Protein AF-0000000068164139 (afdb_homodimer)

Structure (mmCIF, N/CA/C/O backbone):
data_AF-0000000068164139-model_v1
#
loop_
_entity.id
_entity.type
_entity.pdbx_description
1 polymer Profilin
#
loop_
_atom_site.group_PDB
_atom_site.id
_atom_site.type_symbol
_atom_site.label_atom_id
_atom_site.label_alt_id
_atom_site.label_comp_id
_atom_site.label_asym_id
_atom_site.label_entity_id
_atom_site.label_seq_id
_atom_site.pdbx_PDB_ins_code
_atom_site.Cartn_x
_atom_site.Cartn_y
_atom_site.Cartn_z
_atom_site.occupancy
_atom_site.B_iso_or_equiv
_atom_site.auth_seq_id
_atom_site.auth_comp_id
_atom_site.auth_asym_id
_atom_site.auth_atom_id
_atom_site.pdbx_PDB_model_num
ATOM 1 N N . MET A 1 1 ? 11.875 -0.401 -1.636 1 78.69 1 MET A N 1
ATOM 2 C CA . MET A 1 1 ? 11.25 -0.986 -0.455 1 78.69 1 MET A CA 1
ATOM 3 C C . MET A 1 1 ? 11.727 -2.42 -0.239 1 78.69 1 MET A C 1
ATOM 5 O O . MET A 1 1 ? 12.133 -3.092 -1.188 1 78.69 1 MET A O 1
ATOM 9 N N . SER A 1 2 ? 11.727 -2.766 1.094 1 89.31 2 SER A N 1
ATOM 10 C CA . SER A 1 2 ? 12.125 -4.141 1.378 1 89.31 2 SER A CA 1
ATOM 11 C C . SER A 1 2 ? 11.008 -5.121 1.037 1 89.31 2 SER A C 1
ATOM 13 O O . SER A 1 2 ? 9.836 -4.742 0.981 1 89.31 2 SER A O 1
ATOM 15 N N . GLY A 1 3 ? 11.438 -6.293 0.75 1 95.56 3 GLY A N 1
ATOM 16 C CA . GLY A 1 3 ? 10.445 -7.332 0.548 1 95.56 3 GLY A CA 1
ATOM 17 C C . GLY A 1 3 ? 9.453 -7.438 1.694 1 95.56 3 GLY A C 1
ATOM 18 O O . GLY A 1 3 ? 8.258 -7.66 1.474 1 95.56 3 GLY A O 1
ATOM 19 N N . GLN A 1 4 ? 9.992 -7.207 2.846 1 96.88 4 GLN A N 1
ATOM 20 C CA . GLN A 1 4 ? 9.141 -7.32 4.027 1 96.88 4 GLN A CA 1
ATOM 21 C C . GLN A 1 4 ? 8.109 -6.195 4.074 1 96.88 4 GLN A C 1
ATOM 23 O O . GLN A 1 4 ? 6.984 -6.395 4.535 1 96.88 4 GLN A O 1
ATOM 28 N N . THR A 1 5 ? 8.445 -5.012 3.611 1 95.62 5 THR A N 1
ATOM 29 C CA . THR A 1 5 ? 7.488 -3.912 3.578 1 95.62 5 THR A CA 1
ATOM 30 C C . THR A 1 5 ? 6.297 -4.258 2.689 1 95.62 5 THR A C 1
ATOM 32 O O . THR A 1 5 ? 5.148 -4.027 3.068 1 95.62 5 THR A O 1
ATOM 35 N N . TYR A 1 6 ? 6.594 -4.855 1.544 1 97.31 6 TYR A N 1
ATOM 36 C CA . TYR A 1 6 ? 5.516 -5.262 0.65 1 97.31 6 TYR A CA 1
ATOM 37 C C . TYR A 1 6 ? 4.617 -6.297 1.317 1 97.31 6 TYR A C 1
ATOM 39 O O . TYR A 1 6 ? 3.389 -6.191 1.259 1 97.31 6 TYR A O 1
ATOM 47 N N . VAL A 1 7 ? 5.246 -7.234 1.987 1 98.56 7 VAL A N 1
ATOM 48 C CA . VAL A 1 7 ? 4.488 -8.281 2.666 1 98.56 7 VAL A CA 1
ATOM 49 C C . VAL A 1 7 ? 3.596 -7.66 3.738 1 98.56 7 VAL A C 1
ATOM 51 O O . VAL A 1 7 ? 2.416 -8 3.848 1 98.56 7 VAL A O 1
ATOM 54 N N . ASP A 1 8 ? 4.164 -6.711 4.465 1 97.88 8 ASP A N 1
ATOM 55 C CA . ASP A 1 8 ? 3.4 -6.078 5.535 1 97.88 8 ASP A CA 1
ATOM 56 C C . ASP A 1 8 ? 2.236 -5.266 4.973 1 97.88 8 ASP A C 1
ATOM 58 O O . ASP A 1 8 ? 1.149 -5.246 5.555 1 97.88 8 ASP A O 1
ATOM 62 N N . ILE A 1 9 ? 2.469 -4.605 3.859 1 97.56 9 ILE A N 1
ATOM 63 C CA . ILE A 1 9 ? 1.403 -3.844 3.219 1 97.56 9 ILE A CA 1
ATOM 64 C C . ILE A 1 9 ? 0.292 -4.789 2.77 1 97.56 9 ILE A C 1
ATOM 66 O O . ILE A 1 9 ? -0.889 -4.531 3.014 1 97.56 9 ILE A O 1
ATOM 70 N N . LEU A 1 10 ? 0.611 -5.875 2.219 1 98.44 10 LEU A N 1
ATOM 71 C CA . LEU A 1 10 ? -0.358 -6.852 1.733 1 98.44 10 LEU A CA 1
ATOM 72 C C . LEU A 1 10 ? -1.172 -7.43 2.889 1 98.44 10 LEU A C 1
ATOM 74 O O . LEU A 1 10 ? -2.369 -7.684 2.742 1 98.44 10 LEU A O 1
ATOM 78 N N . MET A 1 11 ? -0.554 -7.574 4.008 1 98.44 11 MET A N 1
ATOM 79 C CA . MET A 1 11 ? -1.188 -8.266 5.125 1 98.44 11 MET A CA 1
ATOM 80 C C . MET A 1 11 ? -2.02 -7.297 5.961 1 98.44 11 MET A C 1
ATOM 82 O O . MET A 1 11 ? -2.918 -7.719 6.691 1 98.44 11 MET A O 1
ATOM 86 N N . GLU A 1 12 ? -1.773 -6.043 5.773 1 97.62 12 GLU A N 1
ATOM 87 C CA . GLU A 1 12 ? -2.303 -5.016 6.664 1 97.62 12 GLU A CA 1
ATOM 88 C C . GLU A 1 12 ? -3.83 -4.996 6.641 1 97.62 12 GLU A C 1
ATOM 90 O O . GLU A 1 12 ? -4.473 -4.871 7.684 1 97.62 12 GLU A O 1
ATOM 95 N N . PRO A 1 13 ? -4.543 -5.199 5.516 1 96.12 13 PRO A N 1
ATOM 96 C CA . PRO A 1 13 ? -6.008 -5.137 5.496 1 96.12 13 PRO A CA 1
ATOM 97 C C . PRO A 1 13 ? -6.656 -6.32 6.199 1 96.12 13 PRO A C 1
ATOM 99 O O . PRO A 1 13 ? -7.855 -6.289 6.496 1 96.12 13 PRO A O 1
ATOM 102 N N . GLY A 1 14 ? -5.891 -7.395 6.375 1 96.94 14 GLY A N 1
ATOM 103 C CA . GLY A 1 14 ? -6.43 -8.539 7.09 1 96.94 14 GLY A CA 1
ATOM 104 C C . GLY A 1 14 ? -7.246 -9.461 6.203 1 96.94 14 GLY A C 1
ATOM 105 O O . GLY A 1 14 ? -7.977 -10.328 6.699 1 96.94 14 GLY A O 1
ATOM 106 N N . VAL A 1 15 ? -7.164 -9.266 4.918 1 97.81 15 VAL A N 1
ATOM 107 C CA . VAL A 1 15 ? -7.918 -10.031 3.928 1 97.81 15 VAL A CA 1
ATOM 108 C C . VAL A 1 15 ? -7.137 -11.289 3.543 1 97.81 15 VAL A C 1
ATOM 110 O O . VAL A 1 15 ? -7.719 -12.367 3.406 1 97.81 15 VAL A O 1
ATOM 113 N N . LEU A 1 16 ? -5.852 -11.195 3.42 1 98.69 16 LEU A N 1
ATOM 114 C CA . LEU A 1 16 ? -5.008 -12.281 2.939 1 98.69 16 LEU A CA 1
ATOM 115 C C . LEU A 1 16 ? -4.574 -13.18 4.094 1 98.69 16 LEU A C 1
ATOM 117 O O . LEU A 1 16 ? -4.285 -12.695 5.188 1 98.69 16 LEU A O 1
ATOM 121 N N . ALA A 1 17 ? -4.566 -14.422 3.816 1 98.69 17 ALA A N 1
ATOM 122 C CA . ALA A 1 17 ? -4.062 -15.391 4.785 1 98.69 17 ALA A CA 1
ATOM 123 C C . ALA A 1 17 ? -2.535 -15.383 4.82 1 98.69 17 ALA A C 1
ATOM 125 O O . ALA A 1 17 ? -1.935 -15.547 5.887 1 98.69 17 ALA A O 1
ATOM 126 N N . HIS A 1 18 ? -1.898 -15.281 3.656 1 98.88 18 HIS A N 1
ATOM 127 C CA . HIS A 1 18 ? -0.446 -15.211 3.541 1 98.88 18 HIS A CA 1
ATOM 128 C C . HIS A 1 18 ? -0.026 -14.305 2.391 1 98.88 18 HIS A C 1
ATOM 130 O O . HIS A 1 18 ? -0.803 -14.07 1.463 1 98.88 18 HIS A O 1
ATOM 136 N N . ALA A 1 19 ? 1.187 -13.875 2.48 1 98.88 19 ALA A N 1
ATOM 137 C CA . ALA A 1 19 ? 1.782 -13.086 1.402 1 98.88 19 ALA A CA 1
ATOM 138 C C . ALA A 1 19 ? 3.273 -13.383 1.271 1 98.88 19 ALA A C 1
ATOM 140 O O . ALA A 1 19 ? 3.926 -13.773 2.244 1 98.88 19 ALA A O 1
ATOM 141 N N . ALA A 1 20 ? 3.775 -13.219 0.111 1 98.88 20 ALA A N 1
ATOM 142 C CA . ALA A 1 20 ? 5.203 -13.352 -0.164 1 98.88 20 ALA A CA 1
ATOM 143 C C . ALA A 1 20 ? 5.621 -12.477 -1.338 1 98.88 20 ALA A C 1
ATOM 145 O O . ALA A 1 20 ? 4.781 -12.031 -2.125 1 98.88 20 ALA A O 1
ATOM 146 N N . VAL A 1 21 ? 6.867 -12.25 -1.399 1 98.69 21 VAL A N 1
ATOM 147 C CA . VAL A 1 21 ? 7.445 -11.477 -2.496 1 98.69 21 VAL A CA 1
ATOM 148 C C . VAL A 1 21 ? 8.648 -12.219 -3.072 1 98.69 21 VAL A C 1
ATOM 150 O O . VAL A 1 21 ? 9.5 -12.719 -2.328 1 98.69 21 VAL A O 1
ATOM 153 N N . ILE A 1 22 ? 8.625 -12.336 -4.352 1 98.38 22 ILE A N 1
ATOM 154 C CA . ILE A 1 22 ? 9.734 -12.961 -5.07 1 98.38 22 ILE A CA 1
ATOM 155 C C . ILE A 1 22 ? 10.406 -11.93 -5.973 1 98.38 22 ILE A C 1
ATOM 157 O O . ILE A 1 22 ? 9.734 -11.211 -6.715 1 98.38 22 ILE A O 1
ATOM 161 N N . GLN A 1 23 ? 11.711 -11.828 -5.945 1 97.25 23 GLN A N 1
ATOM 162 C CA . GLN A 1 23 ? 12.477 -10.906 -6.77 1 97.25 23 GLN A CA 1
ATOM 163 C C . GLN A 1 23 ? 12.766 -11.5 -8.141 1 97.25 23 GLN A C 1
ATOM 165 O O . GLN A 1 23 ? 12.633 -12.703 -8.344 1 97.25 23 GLN A O 1
ATOM 170 N N . GLY A 1 24 ? 13.141 -10.586 -9.062 1 96.44 24 GLY A N 1
ATOM 171 C CA . GLY A 1 24 ? 13.688 -11.047 -10.336 1 96.44 24 GLY A CA 1
ATOM 172 C C . GLY A 1 24 ? 12.664 -11.031 -11.461 1 96.44 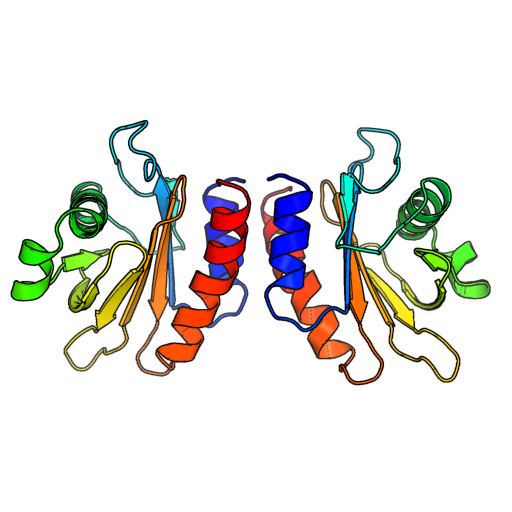24 GLY A C 1
ATOM 173 O O . GLY A 1 24 ? 12.844 -11.711 -12.469 1 96.44 24 GLY A O 1
ATOM 174 N N . ALA A 1 25 ? 11.633 -10.312 -11.297 1 96.31 25 ALA A N 1
ATOM 175 C CA . ALA A 1 25 ? 10.594 -10.266 -12.32 1 96.31 25 ALA A CA 1
ATOM 176 C C . ALA A 1 25 ? 11.109 -9.617 -13.602 1 96.31 25 ALA A C 1
ATOM 178 O O . ALA A 1 25 ? 10.625 -9.906 -14.695 1 96.31 25 ALA A O 1
ATOM 179 N N . ASP A 1 26 ? 12.086 -8.797 -13.469 1 94.38 26 ASP A N 1
ATOM 180 C CA . ASP A 1 26 ? 12.641 -8.094 -14.617 1 94.38 26 ASP A CA 1
ATOM 181 C C . ASP A 1 26 ? 13.664 -8.961 -15.352 1 94.38 26 ASP A C 1
ATOM 183 O O . ASP A 1 26 ? 14.219 -8.547 -16.375 1 94.38 26 ASP A O 1
ATOM 187 N N . GLY A 1 27 ? 13.969 -10.141 -14.836 1 93.5 27 GLY A N 1
ATOM 188 C CA . GLY A 1 27 ? 14.914 -11.039 -15.461 1 93.5 27 GLY A CA 1
ATOM 189 C C . GLY A 1 27 ? 16.359 -10.68 -15.188 1 93.5 27 GLY A C 1
ATOM 190 O O . GLY A 1 27 ? 17.281 -11.242 -15.797 1 93.5 27 GLY A O 1
ATOM 191 N N . SER A 1 28 ? 16.547 -9.695 -14.297 1 91.56 28 SER A N 1
ATOM 192 C CA . SER A 1 28 ? 17.891 -9.211 -14.031 1 91.56 28 SER A CA 1
ATOM 193 C C . SER A 1 28 ? 18.672 -10.195 -13.172 1 91.56 28 SER A C 1
ATOM 195 O O . SER A 1 28 ? 19.906 -10.125 -13.094 1 91.56 28 SER A O 1
ATOM 197 N N . MET A 1 29 ? 18.016 -11.023 -12.5 1 93.38 29 MET A N 1
ATOM 198 C CA . MET A 1 29 ? 18.625 -12.055 -11.664 1 93.38 29 MET A CA 1
ATOM 199 C C . MET A 1 29 ? 17.828 -13.359 -11.742 1 93.38 29 MET A C 1
ATOM 201 O O . MET A 1 29 ? 16.672 -13.359 -12.148 1 93.38 29 MET A O 1
ATOM 205 N N . LYS A 1 30 ? 18.531 -14.375 -11.414 1 94.38 30 LYS A N 1
ATOM 206 C CA . LYS A 1 30 ? 17.828 -15.656 -11.297 1 94.38 30 LYS A CA 1
ATOM 207 C C . LYS A 1 30 ? 16.828 -15.633 -10.141 1 94.38 30 LYS A C 1
ATOM 209 O O . LYS A 1 30 ? 17.141 -15.117 -9.062 1 94.38 30 LYS A O 1
ATOM 214 N N . VAL A 1 31 ? 15.695 -16.219 -10.453 1 96.62 31 VAL A N 1
ATOM 215 C CA . VAL A 1 31 ? 14.672 -16.297 -9.414 1 96.62 31 VAL A CA 1
ATOM 216 C C . VAL A 1 31 ? 15.086 -17.281 -8.336 1 96.62 31 VAL A C 1
ATOM 218 O O . VAL A 1 31 ? 15.422 -18.438 -8.641 1 96.62 31 VAL A O 1
ATOM 221 N N . GLY A 1 32 ? 15.188 -16.812 -7.164 1 96.69 32 GLY A N 1
ATOM 222 C CA . GLY A 1 32 ? 15.383 -17.641 -5.992 1 96.69 32 GLY A CA 1
ATOM 223 C C . GLY A 1 32 ? 14.117 -17.844 -5.176 1 96.69 32 GLY A C 1
ATOM 224 O O . GLY A 1 32 ? 13.016 -17.859 -5.727 1 96.69 32 GLY A O 1
ATOM 225 N N . GLY A 1 33 ? 14.297 -18.094 -3.918 1 97 33 GLY A N 1
ATOM 226 C CA . GLY A 1 33 ? 13.148 -18.125 -3.027 1 97 33 GLY A CA 1
ATOM 227 C C . GLY A 1 33 ? 12.594 -16.75 -2.721 1 97 33 GLY A C 1
ATOM 228 O O . GLY A 1 33 ? 13.141 -15.742 -3.162 1 97 33 GLY A O 1
ATOM 229 N N . PRO A 1 34 ? 11.492 -16.734 -1.964 1 98.31 34 PRO A N 1
ATOM 230 C CA . PRO A 1 34 ? 10.938 -15.43 -1.606 1 98.31 34 PRO A CA 1
ATOM 231 C C . PRO A 1 34 ? 11.93 -14.555 -0.837 1 98.31 34 PRO A C 1
ATOM 233 O O . PRO A 1 34 ? 12.68 -15.062 -0.001 1 98.31 34 PRO A O 1
ATOM 236 N N . SER A 1 35 ? 11.992 -13.312 -1.238 1 97.75 35 SER A N 1
ATOM 237 C CA . SER A 1 35 ? 12.805 -12.359 -0.483 1 97.75 35 SER A CA 1
ATOM 238 C C . SER A 1 35 ? 12.156 -12.023 0.855 1 97.75 35 SER A C 1
ATOM 240 O O . SER A 1 35 ? 12.828 -11.555 1.776 1 97.75 35 SER A O 1
ATOM 242 N N . ALA A 1 36 ? 10.852 -12.211 0.944 1 98.38 36 ALA A N 1
ATOM 243 C CA . ALA A 1 36 ? 10.086 -12.062 2.178 1 98.38 36 ALA A CA 1
ATOM 244 C C . ALA A 1 36 ? 8.773 -12.836 2.109 1 98.38 36 ALA A C 1
ATOM 246 O O . ALA A 1 36 ? 8.219 -13.039 1.026 1 98.38 36 ALA A O 1
ATOM 247 N N . ALA A 1 37 ? 8.281 -13.211 3.256 1 98.75 37 ALA A N 1
ATOM 248 C CA . ALA A 1 37 ? 7.016 -13.93 3.365 1 98.75 37 ALA A CA 1
ATOM 249 C C . ALA A 1 37 ? 6.379 -13.719 4.734 1 98.75 37 ALA A C 1
ATOM 251 O O . ALA A 1 37 ? 7.074 -13.43 5.711 1 98.75 37 ALA A O 1
ATOM 252 N N . SER A 1 38 ? 5.086 -13.805 4.746 1 98.75 38 SER A N 1
ATOM 253 C CA . SER A 1 38 ? 4.406 -13.758 6.035 1 98.75 38 SER A CA 1
ATOM 254 C C . SER A 1 38 ? 4.715 -15 6.871 1 98.75 38 SER A C 1
ATOM 256 O O . SER A 1 38 ? 5.195 -16 6.344 1 98.75 38 SER A O 1
ATOM 258 N N . ALA A 1 39 ? 4.426 -14.883 8.133 1 97.44 39 ALA A N 1
ATOM 259 C CA . ALA A 1 39 ? 4.734 -15.961 9.07 1 97.44 39 ALA A CA 1
ATOM 260 C C . ALA A 1 39 ? 4.066 -17.266 8.656 1 97.44 39 ALA A C 1
ATOM 262 O O . ALA A 1 39 ? 2.885 -17.281 8.305 1 97.44 39 ALA A O 1
ATOM 263 N N . GLY A 1 40 ? 4.883 -18.375 8.547 1 97.38 40 GLY A N 1
ATOM 264 C CA . GLY A 1 40 ? 4.359 -19.719 8.297 1 97.38 40 GLY A CA 1
ATOM 265 C C . GLY A 1 40 ? 4.223 -20.031 6.816 1 97.38 40 GLY A C 1
ATOM 266 O O . GLY A 1 40 ? 3.889 -21.156 6.449 1 97.38 40 GLY A O 1
ATOM 267 N N . PHE A 1 41 ? 4.398 -19.062 6.023 1 98.62 41 PHE A N 1
ATOM 268 C CA . PHE A 1 41 ? 4.25 -19.266 4.586 1 98.62 41 PHE A CA 1
ATOM 269 C C . PHE A 1 41 ? 5.586 -19.625 3.949 1 98.62 41 PHE A C 1
ATOM 271 O O . PHE A 1 41 ? 6.277 -18.766 3.402 1 98.62 41 PHE A O 1
ATOM 278 N N . ARG A 1 42 ? 5.961 -20.938 3.965 1 98.44 42 ARG A N 1
ATOM 279 C CA . ARG A 1 42 ? 7.266 -21.406 3.516 1 98.44 42 ARG A CA 1
ATOM 280 C C . ARG A 1 42 ? 7.219 -21.844 2.057 1 98.44 42 ARG A C 1
ATOM 282 O O . ARG A 1 42 ? 7.066 -23.031 1.771 1 98.44 42 ARG A O 1
ATOM 289 N N . VAL A 1 43 ? 7.473 -20.875 1.174 1 98.81 43 VAL A N 1
ATOM 290 C CA . VAL A 1 43 ? 7.547 -21.141 -0.258 1 98.81 43 VAL A CA 1
ATOM 291 C C . VAL A 1 43 ? 8.969 -21.547 -0.633 1 98.81 43 VAL A C 1
ATOM 293 O O . VAL A 1 43 ? 9.922 -20.812 -0.374 1 98.81 43 VAL A O 1
ATOM 296 N N . SER A 1 44 ? 9.133 -22.672 -1.248 1 98.69 44 SER A N 1
ATOM 297 C CA . SER A 1 44 ? 10.469 -23.141 -1.615 1 98.69 44 SER A CA 1
ATOM 298 C C . SER A 1 44 ? 10.977 -22.438 -2.871 1 98.69 44 SER A C 1
ATOM 300 O O . SER A 1 44 ? 10.195 -21.844 -3.615 1 98.69 44 SER A O 1
ATOM 302 N N . THR A 1 45 ? 12.312 -22.578 -3.047 1 98.44 45 THR A N 1
ATOM 303 C CA . THR A 1 45 ? 12.914 -22.031 -4.262 1 98.44 45 THR A CA 1
ATOM 304 C C . THR A 1 45 ? 12.289 -22.672 -5.5 1 98.44 45 THR A C 1
ATOM 306 O O . THR A 1 45 ? 12 -21.984 -6.48 1 98.44 45 THR A O 1
ATOM 309 N N . GLY A 1 46 ? 12.039 -23.922 -5.457 1 98.44 46 GLY A N 1
ATOM 310 C CA . GLY A 1 46 ? 11.414 -24.609 -6.582 1 98.44 46 GLY A CA 1
ATOM 311 C C . GLY A 1 46 ? 10.016 -24.109 -6.879 1 98.44 46 GLY A C 1
ATOM 312 O O . GLY A 1 46 ? 9.648 -23.938 -8.047 1 98.44 46 GLY A O 1
ATOM 313 N N . GLU A 1 47 ? 9.227 -23.922 -5.879 1 98.69 47 GLU A N 1
ATOM 314 C CA . GLU A 1 47 ? 7.875 -23.391 -6.043 1 98.69 47 GLU A CA 1
ATOM 315 C C . GLU A 1 47 ? 7.898 -21.984 -6.613 1 98.69 47 GLU A C 1
ATOM 317 O O . GLU A 1 47 ? 7.102 -21.641 -7.496 1 98.69 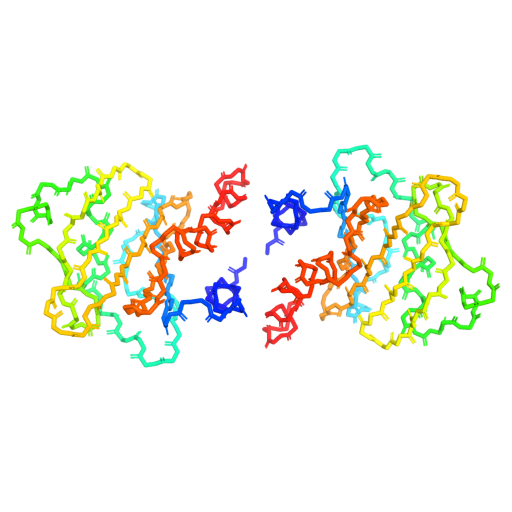47 GLU A O 1
ATOM 322 N N . ALA A 1 48 ? 8.828 -21.156 -6.121 1 98.62 48 ALA A N 1
ATOM 323 C CA . ALA A 1 48 ? 8.977 -19.781 -6.609 1 98.62 48 ALA A CA 1
ATOM 324 C C . ALA A 1 48 ? 9.352 -19.766 -8.086 1 98.62 48 ALA A C 1
ATOM 326 O O . ALA A 1 48 ? 8.781 -19 -8.875 1 98.62 48 ALA A O 1
ATOM 327 N N . GLN A 1 49 ? 10.227 -20.625 -8.445 1 98.12 49 GLN A N 1
ATOM 328 C CA . GLN A 1 49 ? 10.68 -20.688 -9.836 1 98.12 49 GLN A CA 1
ATOM 329 C C . GLN A 1 49 ? 9.562 -21.172 -10.758 1 98.12 49 GLN A C 1
ATOM 331 O O . GLN A 1 49 ? 9.414 -20.672 -11.875 1 98.12 49 GLN A O 1
ATOM 336 N N . THR A 1 50 ? 8.859 -22.172 -10.266 1 97.81 50 THR A N 1
ATOM 337 C CA . THR A 1 50 ? 7.738 -22.672 -11.047 1 97.81 50 THR A CA 1
ATOM 338 C C . THR A 1 50 ? 6.727 -21.562 -11.305 1 97.81 50 THR A C 1
ATOM 340 O O . THR A 1 50 ? 6.27 -21.375 -12.438 1 97.81 50 THR A O 1
ATOM 343 N N . LEU A 1 51 ? 6.383 -20.797 -10.312 1 98.12 51 LEU A N 1
ATOM 344 C CA . LEU A 1 51 ? 5.426 -19.703 -10.461 1 98.12 51 LEU A CA 1
ATOM 345 C C . LEU A 1 51 ? 5.969 -18.625 -11.398 1 98.12 51 LEU A C 1
ATOM 347 O O . LEU A 1 51 ? 5.258 -18.172 -12.297 1 98.12 51 LEU A O 1
ATOM 351 N N . ALA A 1 52 ? 7.219 -18.234 -11.172 1 97.81 52 ALA A N 1
ATOM 352 C CA . ALA A 1 52 ? 7.828 -17.219 -12.023 1 97.81 52 ALA A CA 1
ATOM 353 C C . ALA A 1 52 ? 7.797 -17.641 -13.484 1 97.81 52 ALA A C 1
ATOM 355 O O . ALA A 1 52 ? 7.461 -16.828 -14.367 1 97.81 52 ALA A O 1
ATOM 356 N N . ASN A 1 53 ? 8.102 -18.828 -13.758 1 97 53 ASN A N 1
ATOM 357 C CA . ASN A 1 53 ? 8.117 -19.344 -15.125 1 97 53 ASN A CA 1
ATOM 358 C C . ASN A 1 53 ? 6.719 -19.359 -15.734 1 97 53 ASN A C 1
ATOM 360 O O . ASN A 1 53 ? 6.562 -19.219 -16.938 1 97 53 ASN A O 1
ATOM 364 N N . ALA A 1 54 ? 5.73 -19.547 -14.906 1 97.94 54 ALA A N 1
ATOM 365 C CA . ALA A 1 54 ? 4.348 -19.625 -15.367 1 97.94 54 ALA A CA 1
ATOM 366 C C . ALA A 1 54 ? 3.9 -18.312 -15.992 1 97.94 54 ALA A C 1
ATOM 368 O O . ALA A 1 54 ? 2.982 -18.281 -16.812 1 97.94 54 ALA A O 1
ATOM 369 N N . PHE A 1 55 ? 4.531 -17.156 -15.633 1 97.88 55 PHE A N 1
ATOM 370 C CA . PHE A 1 55 ? 4.203 -15.859 -16.219 1 97.88 55 PHE A CA 1
ATOM 371 C C . PHE A 1 55 ? 4.742 -15.766 -17.641 1 97.88 55 PHE A C 1
ATOM 373 O O . PHE A 1 55 ? 4.293 -14.922 -18.422 1 97.88 55 PHE A O 1
ATOM 380 N N . ARG A 1 56 ? 5.668 -16.547 -17.953 1 95.38 56 ARG A N 1
ATOM 381 C CA . ARG A 1 56 ? 6.223 -16.594 -19.312 1 95.38 56 ARG A CA 1
ATOM 382 C C . ARG A 1 56 ? 5.516 -17.641 -20.156 1 95.38 56 ARG A C 1
ATOM 384 O O . ARG A 1 56 ? 5.242 -17.406 -21.344 1 95.38 56 ARG A O 1
ATOM 391 N N . ASN A 1 57 ? 5.25 -18.797 -19.594 1 96.06 57 ASN A N 1
ATOM 392 C CA . ASN A 1 57 ? 4.559 -19.922 -20.219 1 96.06 57 ASN A CA 1
ATOM 393 C C . ASN A 1 57 ? 3.686 -20.656 -19.203 1 96.06 57 ASN A C 1
ATOM 395 O O . ASN A 1 57 ? 4.191 -21.438 -18.391 1 96.06 57 ASN A O 1
ATOM 399 N N . SER A 1 58 ? 2.414 -20.438 -19.359 1 96.81 58 SER A N 1
ATOM 400 C CA . SER A 1 58 ? 1.506 -20.938 -18.344 1 96.81 58 SER A CA 1
ATOM 401 C C . SER A 1 58 ? 0.971 -22.312 -18.703 1 96.81 58 SER A C 1
ATOM 403 O O . SER A 1 58 ? 0.153 -22.875 -17.969 1 96.81 58 SER A O 1
ATOM 405 N N . SER A 1 59 ? 1.358 -22.922 -19.766 1 95.62 59 SER A N 1
ATOM 406 C CA . SER A 1 59 ? 0.804 -24.188 -20.219 1 95.62 59 SER A CA 1
ATOM 407 C C . SER A 1 59 ? 0.994 -25.281 -19.172 1 95.62 59 SER A C 1
ATOM 409 O O . SER A 1 59 ? 0.076 -26.062 -18.906 1 95.62 59 SER A O 1
ATOM 411 N N . HIS A 1 60 ? 2.152 -25.312 -18.609 1 93.38 60 HIS A N 1
ATOM 412 C CA . HIS A 1 60 ? 2.469 -26.375 -17.672 1 93.38 60 HIS A CA 1
ATOM 413 C C . HIS A 1 60 ? 1.606 -26.281 -16.422 1 93.38 60 HIS A C 1
ATOM 415 O O . HIS A 1 60 ? 1.188 -27.297 -15.867 1 93.38 60 HIS A O 1
ATOM 421 N N . VAL A 1 61 ? 1.279 -25.047 -15.961 1 95.94 61 VAL A N 1
ATOM 422 C CA . VAL A 1 61 ? 0.521 -24.922 -14.719 1 95.94 61 VAL A CA 1
ATOM 423 C C . VAL A 1 61 ? -0.975 -24.938 -15.023 1 95.94 61 VAL A C 1
ATOM 425 O O . VAL A 1 61 ? -1.79 -25.234 -14.148 1 95.94 61 VAL A O 1
ATOM 428 N N . GLN A 1 62 ? -1.387 -24.609 -16.203 1 94.62 62 GLN A N 1
ATOM 429 C CA . GLN A 1 62 ? -2.795 -24.641 -16.578 1 94.62 62 GLN A CA 1
ATOM 430 C C . GLN A 1 62 ? -3.348 -26.062 -16.547 1 94.62 62 GLN A C 1
ATOM 432 O O . GLN A 1 62 ? -4.508 -26.266 -16.203 1 94.62 62 GLN A O 1
ATOM 437 N N . SER A 1 63 ? -2.553 -27.016 -16.859 1 92.56 63 SER A N 1
ATOM 438 C CA . SER A 1 63 ? -2.99 -28.406 -16.891 1 92.56 63 SER A CA 1
ATOM 439 C C . SER A 1 63 ? -2.83 -29.078 -15.531 1 92.56 63 SER A C 1
ATOM 441 O O . SER A 1 63 ? -3.684 -29.859 -15.117 1 92.56 63 SER A O 1
ATOM 443 N N . GLY A 1 64 ? -1.809 -28.719 -14.805 1 94.88 64 GLY A N 1
ATOM 444 C CA . GLY A 1 64 ? -1.458 -29.484 -13.617 1 94.88 64 GLY A CA 1
ATOM 445 C C . GLY A 1 64 ? -1.574 -28.688 -12.336 1 94.88 64 GLY A C 1
ATOM 446 O O . GLY A 1 64 ? -1.613 -29.266 -11.242 1 94.88 64 GLY A O 1
ATOM 447 N N . GLY A 1 65 ? -1.635 -27.391 -12.438 1 97.94 65 GLY A N 1
ATOM 448 C CA . GLY A 1 65 ? -1.605 -26.547 -11.258 1 97.94 65 GLY A CA 1
ATOM 449 C C . GLY A 1 65 ? -0.199 -26.234 -10.781 1 97.94 65 GLY A C 1
ATOM 450 O O . GLY A 1 65 ? 0.772 -26.453 -11.508 1 97.94 65 GLY A O 1
ATOM 451 N N . PHE A 1 66 ? -0.085 -25.688 -9.648 1 98.19 66 PHE A N 1
ATOM 452 C CA . PHE A 1 66 ? 1.19 -25.406 -9 1 98.19 66 PHE A CA 1
ATOM 453 C C . PHE A 1 66 ? 1.044 -25.422 -7.488 1 98.19 66 PHE A C 1
ATOM 455 O O . PHE A 1 66 ? -0.072 -25.469 -6.965 1 98.19 66 PHE A O 1
ATOM 462 N N . GLN A 1 67 ? 2.17 -25.469 -6.879 1 98.19 67 GLN A N 1
ATOM 463 C CA . GLN A 1 67 ? 2.162 -25.516 -5.422 1 98.19 67 GLN A CA 1
ATOM 464 C C . GLN A 1 67 ? 2.861 -24.312 -4.82 1 98.19 67 GLN A C 1
ATOM 466 O O . GLN A 1 67 ? 3.875 -23.844 -5.348 1 98.19 67 GLN A O 1
ATOM 471 N N . LEU A 1 68 ? 2.312 -23.812 -3.756 1 98.56 68 LEU A N 1
ATOM 472 C CA . LEU A 1 68 ? 2.943 -22.828 -2.883 1 98.56 68 LEU A CA 1
ATOM 473 C C . LEU A 1 68 ? 2.867 -23.266 -1.424 1 98.56 68 LEU A C 1
ATOM 475 O O . LEU A 1 68 ? 1.778 -23.5 -0.898 1 98.56 68 LEU A O 1
ATOM 479 N N . ALA A 1 69 ? 4.035 -23.375 -0.777 1 98.5 69 ALA A N 1
ATOM 480 C CA . ALA A 1 69 ? 4.145 -23.828 0.61 1 98.5 69 ALA A CA 1
ATOM 481 C C . ALA A 1 69 ? 3.443 -25.172 0.815 1 98.5 69 ALA A C 1
ATOM 483 O O . ALA A 1 69 ? 2.752 -25.359 1.816 1 98.5 69 ALA A O 1
ATOM 484 N N . GLY A 1 70 ? 3.49 -25.922 -0.224 1 97.88 70 GLY A N 1
ATOM 485 C CA . GLY A 1 70 ? 2.982 -27.281 -0.144 1 97.88 70 GLY A CA 1
ATOM 486 C C . GLY A 1 70 ? 1.506 -27.391 -0.475 1 97.88 70 GLY A C 1
ATOM 487 O O . GLY A 1 70 ? 0.947 -28.484 -0.5 1 97.88 70 GLY A O 1
ATOM 488 N N . VAL A 1 71 ? 0.815 -26.344 -0.691 1 98.12 71 VAL A N 1
ATOM 489 C CA . VAL A 1 71 ? -0.604 -26.344 -1.032 1 98.12 71 VAL A CA 1
ATOM 490 C C . VAL A 1 71 ? -0.771 -26.281 -2.549 1 98.12 71 VAL A C 1
ATOM 492 O O . VAL A 1 71 ? -0.179 -25.438 -3.213 1 98.12 71 VAL A O 1
ATOM 495 N N . HIS A 1 72 ? -1.601 -27.156 -3.098 1 98.44 72 HIS A N 1
ATOM 496 C CA . HIS A 1 72 ? -1.829 -27.234 -4.539 1 98.44 72 HIS A CA 1
ATOM 497 C C . HIS A 1 72 ? -2.955 -26.297 -4.961 1 98.44 72 HIS A C 1
ATOM 499 O O . HIS A 1 72 ? -4.02 -26.266 -4.336 1 98.44 72 HIS A O 1
ATOM 505 N N . TYR A 1 73 ? -2.723 -25.594 -6.016 1 98.56 73 TYR A N 1
ATOM 506 C CA . TYR A 1 73 ? -3.713 -24.688 -6.605 1 98.56 73 TYR A CA 1
ATOM 507 C C . TYR A 1 73 ? -3.959 -25.031 -8.07 1 98.56 73 TYR A C 1
ATOM 509 O O . TYR A 1 73 ? -3.014 -25.281 -8.828 1 98.56 73 TYR A O 1
ATOM 517 N N . GLU A 1 74 ? -5.227 -25.062 -8.383 1 98.12 74 GLU A N 1
ATOM 518 C CA . GLU A 1 74 ? -5.594 -25.094 -9.789 1 98.12 74 GLU A CA 1
ATOM 519 C C . GLU A 1 74 ? -5.652 -23.672 -10.375 1 98.12 74 GLU A C 1
ATOM 521 O O . GLU A 1 74 ? -6.148 -22.75 -9.727 1 98.12 74 GLU A O 1
ATOM 526 N N . VAL A 1 75 ? -5.262 -23.562 -11.664 1 98.19 75 VAL A N 1
ATOM 527 C CA . VAL A 1 75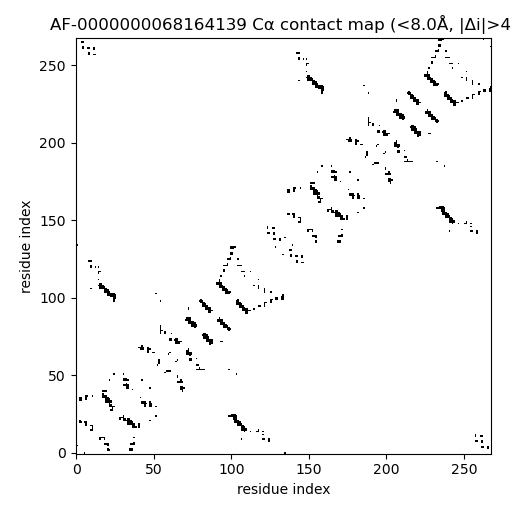 ? -5.246 -22.25 -12.297 1 98.19 75 VAL A CA 1
ATOM 528 C C . VAL A 1 75 ? -6.648 -21.891 -12.773 1 98.19 75 VAL A C 1
ATOM 530 O O . VAL A 1 75 ? -7.297 -22.672 -13.469 1 98.19 75 VAL A O 1
ATOM 533 N N . VAL A 1 76 ? -7.086 -20.781 -12.344 1 97.25 76 VAL A N 1
ATOM 534 C CA . VAL A 1 76 ? -8.367 -20.234 -12.781 1 97.25 76 VAL A CA 1
ATOM 535 C C . VAL A 1 76 ? -8.148 -19.281 -13.953 1 97.25 76 VAL A C 1
ATOM 537 O O . VAL A 1 76 ? -8.93 -19.281 -14.906 1 97.25 76 VAL A O 1
ATOM 540 N N . ARG A 1 77 ? -7.09 -18.516 -13.906 1 96.94 77 ARG A N 1
ATOM 541 C CA . ARG A 1 77 ? -6.68 -17.562 -14.938 1 96.94 77 ARG A CA 1
ATOM 542 C C . ARG A 1 77 ? -5.176 -17.328 -14.898 1 96.94 77 ARG A C 1
ATOM 544 O O . ARG A 1 77 ? -4.582 -17.25 -13.82 1 96.94 77 ARG A O 1
ATOM 551 N N . ALA A 1 78 ? -4.59 -17.234 -16.125 1 97.62 78 ALA A N 1
ATOM 552 C CA . ALA A 1 78 ? -3.166 -16.922 -16.219 1 97.62 78 ALA A CA 1
ATOM 553 C C . ALA A 1 78 ? -2.883 -16.047 -17.438 1 97.62 78 ALA A C 1
ATOM 555 O O . ALA A 1 78 ? -3.232 -16.391 -18.562 1 97.62 78 ALA A O 1
ATOM 556 N N . ASP A 1 79 ? -2.369 -14.922 -17.188 1 96.81 79 ASP A N 1
ATOM 557 C CA . ASP A 1 79 ? -1.881 -14.055 -18.25 1 96.81 79 ASP A CA 1
ATOM 558 C C . ASP A 1 79 ? -0.53 -13.438 -17.891 1 96.81 79 ASP A C 1
ATOM 560 O O . ASP A 1 79 ? 0.123 -13.883 -16.938 1 96.81 79 ASP A O 1
ATOM 564 N N . ALA A 1 80 ? -0.083 -12.445 -18.625 1 96.94 80 ALA A N 1
ATOM 565 C CA . ALA A 1 80 ? 1.274 -11.93 -18.469 1 96.94 80 ALA A CA 1
ATOM 566 C C . ALA A 1 80 ? 1.403 -11.125 -17.188 1 96.94 80 ALA A C 1
ATOM 568 O O . ALA A 1 80 ? 2.514 -10.867 -16.703 1 96.94 80 ALA A O 1
ATOM 569 N N . ARG A 1 81 ? 0.304 -10.742 -16.578 1 97.5 81 ARG A N 1
ATOM 570 C CA . ARG A 1 81 ? 0.327 -9.875 -15.406 1 97.5 81 ARG A CA 1
ATOM 571 C C . ARG A 1 81 ? -0.07 -10.648 -14.156 1 97.5 81 ARG A C 1
ATOM 573 O O . ARG A 1 81 ? 0.5 -10.438 -13.086 1 97.5 81 ARG A O 1
ATOM 580 N N . SER A 1 82 ? -1.02 -11.539 -14.352 1 98.25 82 SER A N 1
ATOM 581 C CA . SER A 1 82 ? -1.631 -12.102 -13.156 1 98.25 82 SER A CA 1
ATOM 582 C C . SER A 1 82 ? -1.886 -13.602 -13.312 1 98.25 82 SER A C 1
ATOM 584 O O . SER A 1 82 ? -2.229 -14.062 -14.406 1 98.25 82 SER A O 1
ATOM 586 N N . ILE A 1 83 ? -1.766 -14.312 -12.242 1 98.44 83 ILE A N 1
ATOM 587 C CA . ILE A 1 83 ? -2.18 -15.703 -12.133 1 98.44 83 ILE A CA 1
ATOM 588 C C . ILE A 1 83 ? -3.104 -15.875 -10.93 1 98.44 83 ILE A C 1
ATOM 590 O O . ILE A 1 83 ? -2.748 -15.5 -9.805 1 98.44 83 ILE A O 1
ATOM 594 N N . TYR A 1 84 ? -4.277 -16.375 -11.203 1 98.44 84 TYR A N 1
ATOM 595 C CA . TYR A 1 84 ? -5.254 -16.703 -10.172 1 98.44 84 TYR A CA 1
ATOM 596 C C . TYR A 1 84 ? -5.402 -18.219 -10.031 1 98.44 84 TYR A C 1
ATOM 598 O O . TYR A 1 84 ? -5.426 -18.953 -11.023 1 98.44 84 TYR A O 1
ATOM 606 N N . GLY A 1 85 ? -5.438 -18.641 -8.797 1 98.38 85 GLY A N 1
ATOM 607 C CA . GLY A 1 85 ? -5.621 -20.047 -8.531 1 98.38 85 GLY A CA 1
ATOM 608 C C . GLY A 1 85 ? -6.617 -20.328 -7.422 1 98.38 85 GLY A C 1
ATOM 609 O O . GLY A 1 85 ? -6.836 -19.484 -6.551 1 98.38 85 GLY A O 1
ATOM 610 N N . LYS A 1 86 ? -7.145 -21.469 -7.445 1 98.12 86 LYS A N 1
ATOM 611 C CA . LYS A 1 86 ? -8.07 -21.938 -6.414 1 98.12 86 LYS A CA 1
ATOM 612 C C . LYS A 1 86 ? -7.566 -23.219 -5.766 1 98.12 86 LYS A C 1
ATOM 614 O O . LYS A 1 86 ? -7.016 -24.094 -6.441 1 98.12 86 LYS A O 1
ATOM 619 N N . GLN A 1 87 ? -7.719 -23.281 -4.477 1 97.94 87 GLN A N 1
ATOM 620 C CA . GLN A 1 87 ? -7.414 -24.5 -3.742 1 97.94 87 GLN A CA 1
ATOM 621 C C . GLN A 1 87 ? -8.602 -25.469 -3.762 1 97.94 87 GLN A C 1
ATOM 623 O O . GLN A 1 87 ? -9.703 -25.109 -3.334 1 97.94 87 GLN A O 1
ATOM 628 N N . ARG A 1 88 ? -8.312 -26.594 -4.184 1 92.12 88 ARG A N 1
ATOM 629 C CA . ARG A 1 88 ? -9.375 -27.594 -4.223 1 92.12 88 ARG A CA 1
ATOM 630 C C . ARG A 1 88 ? -9.539 -28.266 -2.865 1 92.12 88 ARG A C 1
ATOM 632 O O . ARG A 1 88 ? -8.633 -28.219 -2.029 1 92.12 88 ARG A O 1
ATOM 639 N N . GLY A 1 89 ? -10.656 -28.844 -2.67 1 92.44 89 GLY A N 1
ATOM 640 C CA . GLY A 1 89 ? -10.906 -29.578 -1.445 1 92.44 89 GLY A CA 1
ATOM 641 C C . GLY A 1 89 ? -11.625 -28.766 -0.39 1 92.44 89 GLY A C 1
ATOM 642 O O . GLY A 1 89 ? -12.031 -27.625 -0.646 1 92.44 89 GLY A O 1
ATOM 643 N N . PRO A 1 90 ? -11.805 -29.297 0.767 1 94.38 90 PRO A N 1
ATOM 644 C CA . PRO A 1 90 ? -12.625 -28.656 1.807 1 94.38 90 PRO A CA 1
ATOM 645 C C . PRO A 1 90 ? -11.961 -27.406 2.395 1 94.38 90 PRO A C 1
ATOM 647 O O . PRO A 1 90 ? -12.656 -26.516 2.895 1 94.38 90 PRO A O 1
ATOM 650 N N . GLU A 1 91 ? -10.617 -27.359 2.352 1 94.38 91 GLU A N 1
ATOM 651 C CA . GLU A 1 91 ? -9.938 -26.172 2.863 1 94.38 91 GLU A CA 1
ATOM 652 C C . GLU A 1 91 ? -10.344 -24.922 2.086 1 94.38 91 GLU A C 1
ATOM 654 O O . GLU A 1 91 ? -10.617 -23.875 2.68 1 94.38 91 GLU A O 1
ATOM 659 N N . GLY A 1 92 ? -10.453 -25.094 0.698 1 97.25 92 GLY A N 1
ATOM 660 C CA . GLY A 1 92 ? -10.883 -23.984 -0.153 1 97.25 92 GLY A CA 1
ATOM 661 C C . GLY A 1 92 ? -9.93 -22.812 -0.144 1 97.25 92 GLY A C 1
ATOM 662 O O . GLY A 1 92 ? -8.773 -22.953 0.26 1 97.25 92 GLY A O 1
ATOM 663 N N . GLY A 1 93 ? -10.398 -21.672 -0.727 1 98.19 93 GLY A N 1
ATOM 664 C CA . GLY A 1 93 ? -9.578 -20.484 -0.815 1 98.19 93 GLY A CA 1
ATOM 665 C C . GLY A 1 93 ? -8.875 -20.344 -2.15 1 98.19 93 GLY A C 1
ATOM 666 O O . GLY A 1 93 ? -9.305 -20.922 -3.15 1 98.19 93 GLY A O 1
ATOM 667 N N . GLY A 1 94 ? -7.906 -19.516 -2.121 1 98.69 94 GLY A N 1
ATOM 668 C CA . GLY A 1 94 ? -7.234 -19.266 -3.389 1 98.69 94 GLY A CA 1
ATOM 669 C C . GLY A 1 94 ? -5.957 -18.469 -3.244 1 98.69 94 GLY A C 1
ATOM 670 O O . GLY A 1 94 ? -5.461 -18.266 -2.133 1 98.69 94 GLY A O 1
ATOM 671 N N . VAL A 1 95 ? -5.387 -18.156 -4.426 1 98.81 95 VAL A N 1
ATOM 672 C CA . VAL A 1 95 ? -4.125 -17.422 -4.5 1 98.81 95 VAL A CA 1
ATOM 673 C C . VAL A 1 95 ? -4.156 -16.453 -5.688 1 98.81 95 VAL A C 1
ATOM 675 O O . VAL A 1 95 ? -4.781 -16.75 -6.711 1 98.81 95 VAL A O 1
ATOM 678 N N . ILE A 1 96 ? -3.553 -15.312 -5.488 1 98.81 96 ILE A N 1
ATOM 679 C CA . ILE A 1 96 ? -3.318 -14.328 -6.539 1 98.81 96 ILE A CA 1
ATOM 680 C C . ILE A 1 96 ? -1.831 -13.992 -6.602 1 98.81 96 ILE A C 1
ATOM 682 O O . ILE A 1 96 ? -1.21 -13.695 -5.578 1 98.81 96 ILE A O 1
ATOM 686 N N . ALA A 1 97 ? -1.294 -14.086 -7.746 1 98.88 97 ALA A N 1
ATOM 687 C CA . ALA A 1 97 ? 0.065 -13.625 -8.008 1 98.88 97 ALA A CA 1
ATOM 688 C C . ALA A 1 97 ? 0.076 -12.555 -9.102 1 98.88 97 ALA A C 1
ATOM 690 O O . ALA A 1 97 ? -0.566 -12.711 -10.141 1 98.88 97 ALA A O 1
ATOM 691 N N . VAL A 1 98 ? 0.729 -11.492 -8.844 1 98.81 98 VAL A N 1
ATOM 692 C CA . VAL A 1 98 ? 0.819 -10.414 -9.82 1 98.81 98 VAL A CA 1
ATOM 693 C C . VAL A 1 98 ? 2.285 -10.086 -10.094 1 98.81 98 VAL A C 1
ATOM 695 O O . VAL A 1 98 ? 3.076 -9.93 -9.156 1 98.81 98 VAL A O 1
ATOM 698 N N . LYS A 1 99 ? 2.615 -10.062 -11.312 1 98.69 99 LYS A N 1
ATOM 699 C CA . LYS A 1 99 ? 3.951 -9.664 -11.75 1 98.69 99 LYS A CA 1
ATOM 700 C C . LYS A 1 99 ? 4.047 -8.148 -11.898 1 98.69 99 LYS A C 1
ATOM 702 O O . LYS A 1 99 ? 3.238 -7.539 -12.602 1 98.69 99 LYS A O 1
ATOM 707 N N . THR A 1 100 ? 4.992 -7.539 -11.234 1 98.06 100 THR A N 1
ATOM 708 C CA . THR A 1 100 ? 5.355 -6.148 -11.477 1 98.06 100 THR A CA 1
ATOM 709 C C . THR A 1 100 ? 6.641 -6.055 -12.289 1 98.06 100 THR A C 1
ATOM 711 O O . THR A 1 100 ? 7.082 -7.043 -12.883 1 98.06 100 THR A O 1
ATOM 714 N N . ASP A 1 101 ? 7.254 -4.883 -12.352 1 96.94 101 ASP A N 1
ATOM 715 C CA . ASP A 1 101 ? 8.477 -4.742 -13.133 1 96.94 101 ASP A CA 1
ATOM 716 C C . ASP A 1 101 ? 9.648 -5.449 -12.453 1 96.94 101 ASP A C 1
ATOM 718 O O . ASP A 1 101 ? 10.539 -5.973 -13.125 1 96.94 101 ASP A O 1
ATOM 722 N N . LYS A 1 102 ? 9.578 -5.531 -11.133 1 96.31 102 LYS A N 1
ATOM 723 C CA . LYS A 1 102 ? 10.773 -6.02 -10.453 1 96.31 102 LYS A CA 1
ATOM 724 C C . LYS A 1 102 ? 10.469 -7.258 -9.625 1 96.31 102 LYS A C 1
ATOM 726 O O . LYS A 1 102 ? 11.359 -8.07 -9.352 1 96.31 102 LYS A O 1
ATOM 731 N N . VAL A 1 103 ? 9.242 -7.352 -9.172 1 97.62 103 VAL A N 1
ATOM 732 C CA . VAL A 1 103 ? 8.961 -8.422 -8.227 1 97.62 103 VAL A CA 1
ATOM 733 C C . VAL A 1 103 ? 7.668 -9.133 -8.617 1 97.62 103 VAL A C 1
ATOM 735 O O . VAL A 1 103 ? 6.895 -8.625 -9.438 1 97.62 103 VAL A O 1
ATOM 738 N N . PHE A 1 104 ? 7.445 -10.32 -8.078 1 98.62 104 PHE A N 1
ATOM 739 C CA . PHE A 1 104 ? 6.168 -11.016 -8.016 1 98.62 104 PHE A CA 1
ATOM 740 C C . PHE A 1 104 ? 5.535 -10.875 -6.637 1 98.62 104 PHE A C 1
ATOM 742 O O . PHE A 1 104 ? 6.176 -11.164 -5.621 1 98.62 104 PHE A O 1
ATOM 749 N N . LEU A 1 105 ? 4.328 -10.375 -6.625 1 98.88 105 LEU A N 1
ATOM 750 C CA . LEU A 1 105 ? 3.545 -10.305 -5.398 1 98.88 105 LEU A CA 1
ATOM 751 C C . LEU A 1 105 ? 2.578 -11.477 -5.301 1 98.88 105 LEU A C 1
ATOM 753 O O . LEU A 1 105 ? 1.864 -11.781 -6.258 1 98.88 105 LEU A O 1
ATOM 757 N N . ILE A 1 106 ? 2.562 -12.125 -4.117 1 98.94 106 ILE A N 1
ATOM 758 C CA . ILE A 1 106 ? 1.717 -13.297 -3.928 1 98.94 106 ILE A CA 1
ATOM 759 C C . ILE A 1 106 ? 0.845 -13.109 -2.688 1 98.94 106 ILE A C 1
ATOM 761 O O . ILE A 1 106 ? 1.336 -12.703 -1.631 1 98.94 106 ILE A O 1
ATOM 765 N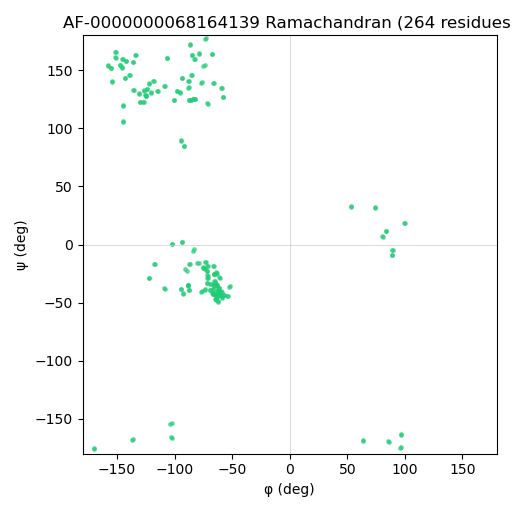 N . GLY A 1 107 ? -0.409 -13.383 -2.811 1 98.88 107 GLY A N 1
ATOM 766 C CA . GLY A 1 107 ? -1.337 -13.438 -1.691 1 98.88 107 GLY A CA 1
ATOM 767 C C . GLY A 1 107 ? -2.268 -14.633 -1.748 1 98.88 107 GLY A C 1
ATOM 768 O O . GLY A 1 107 ? -2.811 -14.953 -2.809 1 98.88 107 GLY A O 1
ATOM 769 N N . THR A 1 108 ? -2.393 -15.312 -0.619 1 98.88 108 THR A N 1
ATOM 770 C CA . THR A 1 108 ? -3.4 -16.359 -0.505 1 98.88 108 THR A CA 1
ATOM 771 C C . THR A 1 108 ? -4.559 -15.906 0.377 1 98.88 108 THR A C 1
ATOM 773 O O . THR A 1 108 ? -4.418 -14.953 1.152 1 98.88 108 THR A O 1
ATOM 776 N N . TYR A 1 109 ? -5.707 -16.562 0.262 1 98.81 109 TYR A N 1
ATOM 777 C CA . TYR A 1 109 ? -6.871 -16.219 1.069 1 98.81 109 TYR A CA 1
ATOM 778 C C . TYR A 1 109 ? -7.711 -17.453 1.368 1 98.81 109 TYR A C 1
ATOM 780 O O . TYR A 1 109 ? -7.664 -18.438 0.624 1 98.81 109 TYR A O 1
ATOM 788 N N . ASP A 1 110 ? -8.406 -17.391 2.412 1 98.25 110 ASP A N 1
ATOM 789 C CA . ASP A 1 110 ? -9.188 -18.531 2.861 1 98.25 110 ASP A CA 1
ATOM 790 C C . ASP A 1 110 ? -10.562 -18.562 2.203 1 98.25 110 ASP A C 1
ATOM 792 O O . ASP A 1 110 ? -10.953 -17.594 1.541 1 98.25 110 ASP A O 1
ATOM 796 N N . LYS A 1 111 ? -11.242 -19.594 2.412 1 97.25 111 LYS A N 1
ATOM 797 C CA . LYS A 1 111 ? -12.508 -19.844 1.73 1 97.25 111 LYS A CA 1
ATOM 798 C C . LYS A 1 111 ? -13.57 -18.844 2.143 1 97.25 111 LYS A C 1
ATOM 800 O O . LYS A 1 111 ? -14.586 -18.688 1.461 1 97.25 111 LYS A O 1
ATOM 805 N N . SER A 1 112 ? -13.375 -18.188 3.254 1 97 112 SER A N 1
ATOM 806 C CA . SER A 1 112 ? -14.352 -17.219 3.736 1 97 112 SER A CA 1
ATOM 807 C C . SER A 1 112 ? -14.227 -15.891 2.998 1 97 112 SER A C 1
ATOM 809 O O . SER A 1 112 ? -15.117 -15.039 3.074 1 97 112 SER A O 1
ATOM 811 N N . GLU A 1 113 ? -13.07 -15.672 2.275 1 97.75 113 GLU A N 1
ATOM 812 C CA . GLU A 1 113 ? -12.836 -14.422 1.556 1 97.75 113 GLU A CA 1
ATOM 813 C C . GLU A 1 113 ? -13.281 -14.531 0.1 1 97.75 113 GLU A C 1
ATOM 815 O O . GLU A 1 113 ? -13.109 -15.578 -0.53 1 97.75 113 GLU A O 1
ATOM 820 N N . GLN A 1 114 ? -13.812 -13.438 -0.353 1 96.56 114 GLN A N 1
ATOM 821 C CA . GLN A 1 114 ? -14.148 -13.383 -1.772 1 96.56 114 GLN A CA 1
ATOM 822 C C . GLN A 1 114 ? -12.898 -13.172 -2.621 1 96.56 114 GLN A C 1
ATOM 824 O O . GLN A 1 114 ? -12.055 -12.328 -2.293 1 96.56 114 GLN A O 1
ATOM 829 N N . HIS A 1 115 ? -12.867 -13.867 -3.711 1 95.62 115 HIS A N 1
ATOM 830 C CA . HIS A 1 115 ? -11.742 -13.766 -4.633 1 95.62 115 HIS A CA 1
ATOM 831 C C . HIS A 1 115 ? -11.492 -12.312 -5.035 1 95.62 115 HIS A C 1
ATOM 833 O O . HIS A 1 115 ? -10.344 -11.852 -5.035 1 95.62 115 HIS A O 1
ATOM 839 N N . GLU A 1 116 ? -12.555 -11.641 -5.332 1 96.19 116 GLU A N 1
ATOM 840 C CA . GLU A 1 116 ? -12.438 -10.266 -5.82 1 96.19 116 GLU A CA 1
ATOM 841 C C . GLU A 1 116 ? -11.805 -9.359 -4.77 1 96.19 116 GLU A C 1
ATOM 843 O O . GLU A 1 116 ? -11 -8.484 -5.098 1 96.19 116 GLU A O 1
ATOM 848 N N . THR A 1 117 ? -12.172 -9.516 -3.48 1 97.38 117 THR A N 1
ATOM 849 C CA . THR A 1 117 ? -11.625 -8.711 -2.389 1 97.38 117 THR A CA 1
ATOM 850 C C . THR A 1 117 ? -10.133 -8.977 -2.215 1 97.38 117 THR A C 1
ATOM 852 O O . THR A 1 117 ? -9.344 -8.039 -2.086 1 97.38 117 THR A O 1
ATOM 855 N N . ALA A 1 118 ? -9.758 -10.258 -2.307 1 98.25 118 ALA A N 1
ATOM 856 C CA . ALA A 1 118 ? -8.352 -10.633 -2.176 1 98.25 118 ALA A CA 1
ATOM 857 C C . ALA A 1 118 ? -7.531 -10.094 -3.346 1 98.25 118 ALA A C 1
ATOM 859 O O . ALA A 1 118 ? -6.434 -9.57 -3.152 1 98.25 118 ALA A O 1
ATOM 860 N N . ALA A 1 119 ? -8.102 -10.227 -4.523 1 97.75 119 ALA A N 1
ATOM 861 C CA . ALA A 1 119 ? -7.418 -9.734 -5.719 1 97.75 119 ALA A CA 1
ATOM 862 C C . ALA A 1 119 ? -7.188 -8.227 -5.641 1 97.75 119 ALA A C 1
ATOM 864 O O . ALA A 1 119 ? -6.121 -7.734 -6.016 1 97.75 119 ALA A O 1
ATOM 865 N N . SER A 1 120 ? -8.133 -7.523 -5.098 1 97 120 SER A N 1
ATOM 866 C CA . SER A 1 120 ? -8.039 -6.07 -5.008 1 97 120 SER A CA 1
ATOM 867 C C . SER A 1 120 ? -6.891 -5.648 -4.094 1 97 120 SER A C 1
ATOM 869 O O . SER A 1 120 ? -6.227 -4.641 -4.348 1 97 120 SER A O 1
ATOM 871 N N . VAL A 1 121 ? -6.645 -6.395 -3.07 1 97.81 121 VAL A N 1
ATOM 872 C CA . VAL A 1 121 ? -5.562 -6.082 -2.146 1 97.81 121 VAL A CA 1
ATOM 873 C C . VAL A 1 121 ? -4.223 -6.172 -2.873 1 97.81 121 VAL A C 1
ATOM 875 O O . VAL A 1 121 ? -3.414 -5.238 -2.818 1 97.81 121 VAL A O 1
ATOM 878 N N . VAL A 1 122 ? -3.998 -7.203 -3.639 1 98.69 122 VAL A N 1
ATOM 879 C CA . VAL A 1 122 ? -2.717 -7.434 -4.301 1 98.69 122 VAL A CA 1
ATOM 880 C C . VAL A 1 122 ? -2.553 -6.457 -5.461 1 98.69 122 VAL A C 1
ATOM 882 O O . VAL A 1 122 ? -1.485 -5.863 -5.637 1 98.69 122 VAL A O 1
ATOM 885 N N . GLU A 1 123 ? -3.611 -6.203 -6.156 1 97.31 123 GLU A N 1
ATOM 886 C CA . GLU A 1 123 ? -3.566 -5.324 -7.32 1 97.31 123 GLU A CA 1
ATOM 887 C C . GLU A 1 123 ? -3.379 -3.867 -6.906 1 97.31 123 GLU A C 1
ATOM 889 O O . GLU A 1 123 ? -2.736 -3.092 -7.621 1 97.31 123 GLU A O 1
ATOM 894 N N . SER A 1 124 ? -3.941 -3.535 -5.781 1 96.56 124 SER A N 1
ATOM 895 C CA . SER A 1 124 ? -3.822 -2.158 -5.312 1 96.56 124 SER A CA 1
ATOM 896 C C . SER A 1 124 ? -2.375 -1.812 -4.977 1 96.56 124 SER A C 1
ATOM 898 O O . SER A 1 124 ? -1.977 -0.648 -5.051 1 96.56 124 SER A O 1
ATOM 900 N N . LEU A 1 125 ? -1.601 -2.805 -4.648 1 98 125 LEU A N 1
ATOM 901 C CA . LEU A 1 125 ? -0.173 -2.584 -4.445 1 98 125 LEU A CA 1
ATOM 902 C C . LEU A 1 125 ? 0.595 -2.732 -5.754 1 98 125 LEU A C 1
ATOM 904 O O . LEU A 1 125 ? 1.506 -1.95 -6.035 1 98 125 LEU A O 1
ATOM 908 N N . ALA A 1 126 ? 0.16 -3.605 -6.551 1 98.44 126 ALA A N 1
ATOM 909 C CA . ALA A 1 126 ? 0.883 -3.92 -7.781 1 98.44 126 ALA A CA 1
ATOM 910 C C . ALA A 1 126 ? 0.809 -2.764 -8.773 1 98.44 126 ALA A C 1
ATOM 912 O O . ALA A 1 126 ? 1.803 -2.428 -9.422 1 98.44 126 ALA A O 1
ATOM 913 N N . ASP A 1 127 ? -0.321 -2.133 -8.867 1 97.25 127 ASP A N 1
ATOM 914 C CA . ASP A 1 127 ? -0.567 -1.137 -9.906 1 97.25 127 ASP A CA 1
ATOM 915 C C . ASP A 1 127 ? 0.389 0.046 -9.766 1 97.25 127 ASP A C 1
ATOM 917 O O . ASP A 1 127 ? 1.081 0.406 -10.727 1 97.25 127 ASP A O 1
ATOM 921 N N . PRO A 1 128 ? 0.492 0.575 -8.586 1 96.75 128 PRO A N 1
ATOM 922 C CA . PRO A 1 128 ? 1.445 1.674 -8.422 1 96.75 128 PRO A CA 1
ATOM 923 C C . PRO A 1 128 ? 2.889 1.247 -8.68 1 96.75 128 PRO A C 1
ATOM 925 O O . PRO A 1 128 ? 3.689 2.039 -9.188 1 96.75 128 PRO A O 1
ATOM 928 N N . LEU A 1 129 ? 3.234 0.09 -8.336 1 96.88 129 LEU A N 1
ATOM 929 C CA . LEU A 1 129 ? 4.594 -0.394 -8.547 1 96.88 129 LEU A CA 1
ATOM 930 C C . LEU A 1 129 ? 4.895 -0.519 -10.039 1 96.88 129 LEU A C 1
ATOM 932 O O . LEU A 1 129 ? 5.98 -0.147 -10.492 1 96.88 129 LEU A O 1
ATOM 936 N N . ILE A 1 130 ? 3.924 -1.025 -10.719 1 96.62 130 ILE A N 1
ATOM 937 C CA . ILE A 1 130 ? 4.078 -1.135 -12.164 1 96.62 130 ILE A CA 1
ATOM 938 C C . ILE A 1 130 ? 4.215 0.258 -12.773 1 96.62 130 ILE A C 1
ATOM 940 O O . ILE A 1 130 ? 5.105 0.5 -13.594 1 96.62 130 ILE A O 1
ATOM 944 N N . SER A 1 131 ? 3.373 1.179 -12.352 1 94.5 131 SER A N 1
ATOM 945 C CA . SER A 1 131 ? 3.373 2.539 -12.883 1 94.5 131 SER A CA 1
ATOM 946 C C . SER A 1 131 ? 4.707 3.23 -12.633 1 94.5 131 SER A C 1
ATOM 948 O O . SER A 1 131 ? 5.148 4.059 -13.43 1 94.5 131 SER A O 1
ATOM 950 N N . GLN A 1 132 ? 5.402 2.85 -11.578 1 93.12 132 GLN A N 1
ATOM 951 C CA . GLN A 1 132 ? 6.637 3.523 -11.188 1 93.12 132 GLN A CA 1
ATOM 952 C C . GLN A 1 132 ? 7.859 2.707 -11.594 1 93.12 132 GLN A C 1
ATOM 954 O O . GLN A 1 132 ? 8.992 3.084 -11.297 1 93.12 132 GLN A O 1
ATOM 959 N N . GLY A 1 133 ? 7.598 1.57 -12.219 1 92.75 133 GLY A N 1
ATOM 960 C CA . GLY A 1 133 ? 8.695 0.732 -12.68 1 92.75 133 GLY A CA 1
ATOM 961 C C . GLY A 1 133 ? 9.398 0.003 -11.555 1 92.75 133 GLY A C 1
ATOM 962 O O . GLY A 1 133 ? 10.617 -0.184 -11.594 1 92.75 133 GLY A O 1
ATOM 963 N N . GLU A 1 134 ? 8.617 -0.297 -10.609 1 84.88 134 GLU A N 1
ATOM 964 C CA . GLU A 1 134 ? 9.148 -1.025 -9.461 1 84.88 134 GLU A CA 1
ATOM 965 C C . GLU A 1 134 ? 8.727 -2.49 -9.492 1 84.88 134 GLU A C 1
ATOM 967 O O . GLU A 1 134 ? 7.691 -2.83 -10.078 1 84.88 134 GLU A O 1
ATOM 972 N N . MET B 1 1 ? 11.422 2.904 -1.203 1 79.62 1 MET B N 1
ATOM 973 C CA . MET B 1 1 ? 10.406 3.311 -2.178 1 79.62 1 MET B CA 1
ATOM 974 C C . MET B 1 1 ? 10.492 4.809 -2.457 1 79.62 1 MET B C 1
ATOM 976 O O . MET B 1 1 ? 10.938 5.578 -1.604 1 79.62 1 MET B O 1
ATOM 980 N N . SER B 1 2 ? 10.125 5.117 -3.75 1 89.62 2 SER B N 1
ATOM 981 C CA . SER B 1 2 ? 10.117 6.539 -4.078 1 89.62 2 SER B CA 1
ATOM 982 C C . SER B 1 2 ? 8.93 7.25 -3.449 1 89.62 2 SER B C 1
ATOM 984 O O . SER B 1 2 ? 7.922 6.613 -3.119 1 89.62 2 SER B O 1
ATOM 986 N N . GLY B 1 3 ? 9.133 8.508 -3.258 1 95.62 3 GLY B N 1
ATOM 987 C CA . GLY B 1 3 ? 8 9.297 -2.795 1 95.62 3 GLY B CA 1
ATOM 988 C C . GLY B 1 3 ? 6.77 9.133 -3.666 1 95.62 3 GLY B C 1
ATOM 989 O O . GLY B 1 3 ? 5.648 9.086 -3.16 1 95.62 3 GLY B O 1
ATOM 990 N N . GLN B 1 4 ? 7.055 9.016 -4.922 1 96.88 4 GLN B N 1
ATOM 991 C CA . GLN B 1 4 ? 5.941 8.891 -5.859 1 96.88 4 GLN B CA 1
ATOM 992 C C . GLN B 1 4 ? 5.223 7.559 -5.695 1 96.88 4 GLN B C 1
ATOM 994 O O . GLN B 1 4 ? 4.004 7.48 -5.863 1 96.88 4 GLN B O 1
ATOM 999 N N . THR B 1 5 ? 5.926 6.492 -5.359 1 95.75 5 THR B N 1
ATOM 1000 C CA . THR B 1 5 ? 5.285 5.199 -5.129 1 95.75 5 THR B CA 1
ATOM 1001 C C . THR B 1 5 ? 4.297 5.285 -3.967 1 95.75 5 THR B C 1
ATOM 1003 O O . THR B 1 5 ? 3.176 4.781 -4.062 1 95.75 5 THR B O 1
ATOM 1006 N N . TYR B 1 6 ? 4.715 5.969 -2.914 1 97.38 6 TYR B N 1
ATOM 1007 C CA . TYR B 1 6 ? 3.818 6.145 -1.776 1 97.38 6 TYR B CA 1
ATOM 1008 C C . TYR B 1 6 ? 2.568 6.914 -2.18 1 97.38 6 TYR B C 1
ATOM 1010 O O . TYR B 1 6 ? 1.451 6.527 -1.832 1 97.38 6 TYR B O 1
ATOM 1018 N N . VAL B 1 7 ? 2.783 7.961 -2.951 1 98.56 7 VAL B N 1
ATOM 1019 C CA . VAL B 1 7 ? 1.662 8.781 -3.396 1 98.56 7 VAL B CA 1
ATOM 1020 C C . VAL B 1 7 ? 0.708 7.938 -4.238 1 98.56 7 VAL B C 1
ATOM 1022 O O . VAL B 1 7 ? -0.51 7.992 -4.051 1 98.56 7 VAL B O 1
ATOM 1025 N N . ASP B 1 8 ? 1.287 7.125 -5.109 1 97.88 8 ASP B N 1
ATOM 1026 C CA . ASP B 1 8 ? 0.457 6.301 -5.984 1 97.88 8 ASP B CA 1
ATOM 1027 C C . ASP B 1 8 ? -0.316 5.254 -5.18 1 97.88 8 ASP B C 1
ATOM 1029 O O . ASP B 1 8 ? -1.476 4.965 -5.48 1 97.88 8 ASP B O 1
ATOM 1033 N N . ILE B 1 9 ? 0.327 4.703 -4.176 1 97.62 9 ILE B N 1
ATOM 1034 C CA . ILE B 1 9 ? -0.348 3.732 -3.32 1 97.62 9 ILE B CA 1
ATOM 1035 C C . ILE B 1 9 ? -1.507 4.406 -2.59 1 97.62 9 ILE B C 1
ATOM 1037 O O . ILE B 1 9 ? -2.619 3.875 -2.551 1 97.62 9 ILE B O 1
ATOM 1041 N N . LEU B 1 10 ? -1.324 5.551 -2.09 1 98.5 10 LEU B N 1
ATOM 1042 C CA . LEU B 1 10 ? -2.348 6.293 -1.359 1 98.5 10 LEU B CA 1
ATOM 1043 C C . LEU B 1 10 ? -3.525 6.629 -2.268 1 98.5 10 LEU B C 1
ATOM 1045 O O . LEU B 1 10 ? -4.68 6.605 -1.829 1 98.5 10 LEU B O 1
ATOM 1049 N N . MET B 1 11 ? -3.248 6.883 -3.504 1 98.44 11 MET B N 1
ATOM 1050 C CA . MET B 1 11 ? -4.273 7.375 -4.422 1 98.44 11 MET B CA 1
ATOM 1051 C C . MET B 1 11 ? -5.035 6.215 -5.059 1 98.44 11 MET B C 1
ATOM 1053 O O . MET B 1 11 ? -6.148 6.395 -5.551 1 98.44 11 MET B O 1
ATOM 1057 N N . GLU B 1 12 ? -4.465 5.051 -4.965 1 97.62 12 GLU B N 1
ATOM 1058 C CA . GLU B 1 12 ? -4.934 3.9 -5.73 1 97.62 12 GLU B CA 1
ATOM 1059 C C . GLU B 1 12 ? -6.367 3.531 -5.348 1 97.62 12 GLU B C 1
ATOM 1061 O O . GLU B 1 12 ? -7.188 3.225 -6.215 1 97.62 12 GLU B O 1
ATOM 1066 N N . PRO B 1 13 ? -6.82 3.594 -4.09 1 96.06 13 PRO B N 1
ATOM 1067 C CA . PRO B 1 13 ? -8.18 3.193 -3.727 1 96.06 13 PRO B CA 1
ATOM 1068 C C . PRO B 1 13 ? -9.242 4.176 -4.223 1 96.06 13 PRO B C 1
ATOM 1070 O O . PRO B 1 13 ? -10.43 3.855 -4.23 1 96.06 13 PRO B O 1
ATOM 1073 N N . GLY B 1 14 ? -8.805 5.383 -4.547 1 96.94 14 GLY B N 1
ATOM 1074 C CA . GLY B 1 14 ? -9.75 6.352 -5.078 1 96.94 14 GLY B CA 1
ATOM 1075 C C . GLY B 1 14 ? -10.523 7.082 -3.998 1 96.94 14 GLY B C 1
ATOM 1076 O O . GLY B 1 14 ? -11.539 7.73 -4.281 1 96.94 14 GLY B O 1
ATOM 1077 N N . VAL B 1 15 ? -10.094 6.945 -2.775 1 97.81 15 VAL B N 1
ATOM 1078 C CA . VAL B 1 15 ? -10.75 7.535 -1.612 1 97.81 15 VAL B CA 1
ATOM 1079 C C . VAL B 1 15 ? -10.219 8.953 -1.384 1 97.81 15 VAL B C 1
ATOM 1081 O O . VAL B 1 15 ? -10.984 9.867 -1.08 1 97.81 15 VAL B O 1
ATOM 1084 N N . LEU B 1 16 ? -8.953 9.164 -1.579 1 98.69 16 LEU B N 1
ATOM 1085 C CA . LEU B 1 16 ? -8.305 10.438 -1.28 1 98.69 16 LEU B CA 1
ATOM 1086 C C . LEU B 1 16 ? -8.383 11.383 -2.475 1 98.69 16 LEU B C 1
ATOM 1088 O O . LEU B 1 16 ? -8.258 10.945 -3.623 1 98.69 16 LEU B O 1
ATOM 1092 N N . ALA B 1 17 ? -8.602 12.602 -2.168 1 98.62 17 ALA B N 1
ATOM 1093 C CA . ALA B 1 17 ? -8.578 13.633 -3.197 1 98.62 17 ALA B CA 1
ATOM 1094 C C . ALA B 1 17 ? -7.148 13.984 -3.6 1 98.62 17 ALA B C 1
ATOM 1096 O O . ALA B 1 17 ? -6.871 14.242 -4.773 1 98.62 17 ALA B O 1
ATOM 1097 N N . HIS B 1 18 ? -6.238 14.055 -2.627 1 98.88 18 HIS B N 1
ATOM 1098 C CA . HIS B 1 18 ? -4.828 14.336 -2.863 1 98.88 18 HIS B CA 1
ATOM 1099 C C . HIS B 1 18 ? -3.945 13.586 -1.873 1 98.88 18 HIS B C 1
ATOM 1101 O O . HIS B 1 18 ? -4.398 13.211 -0.79 1 98.88 18 HIS B O 1
ATOM 1107 N N . ALA B 1 19 ? -2.725 13.445 -2.262 1 98.94 19 ALA B N 1
ATOM 1108 C CA . ALA B 1 19 ? -1.723 12.852 -1.38 1 98.94 19 ALA B CA 1
ATOM 1109 C C . ALA B 1 19 ? -0.354 13.484 -1.6 1 98.94 19 ALA B C 1
ATOM 1111 O O . ALA B 1 19 ? -0.065 13.992 -2.686 1 98.94 19 ALA B O 1
ATOM 1112 N N . ALA B 1 20 ? 0.434 13.484 -0.592 1 98.94 20 ALA B N 1
ATOM 1113 C CA . ALA B 1 20 ? 1.813 13.961 -0.663 1 98.94 20 ALA B CA 1
ATOM 1114 C C . ALA B 1 20 ? 2.695 13.234 0.349 1 98.94 20 ALA B C 1
ATOM 1116 O O . ALA B 1 20 ? 2.193 12.633 1.301 1 98.94 20 ALA B O 1
ATOM 1117 N N . VAL B 1 21 ? 3.947 13.305 0.093 1 98.69 21 VAL B N 1
ATOM 1118 C CA . VAL B 1 21 ? 4.934 12.719 0.996 1 98.69 21 VAL B CA 1
ATOM 1119 C C . VAL B 1 21 ? 6.031 13.734 1.291 1 98.69 21 VAL B C 1
ATOM 1121 O O . VAL B 1 21 ? 6.535 14.398 0.38 1 98.69 21 VAL B O 1
ATOM 1124 N N . ILE B 1 22 ? 6.289 13.891 2.551 1 98.38 22 ILE B N 1
ATOM 1125 C CA . ILE B 1 22 ? 7.355 14.773 3.006 1 98.38 22 ILE B CA 1
ATOM 1126 C C . ILE B 1 22 ? 8.445 13.961 3.689 1 98.38 22 ILE B C 1
ATOM 1128 O O . ILE B 1 22 ? 8.164 13.117 4.547 1 98.38 22 ILE B O 1
ATOM 1132 N N . GLN B 1 23 ? 9.695 14.172 3.354 1 97.25 23 GLN B N 1
ATOM 1133 C CA . GLN B 1 23 ? 10.836 13.477 3.943 1 97.25 23 GLN B CA 1
ATOM 1134 C C . GLN B 1 23 ? 11.289 14.156 5.23 1 97.25 23 GLN B C 1
ATOM 1136 O O . GLN B 1 23 ? 10.93 15.305 5.492 1 97.25 23 GLN B O 1
ATOM 1141 N N . GLY B 1 24 ? 12.086 13.367 6.012 1 96.5 24 GLY B N 1
ATOM 1142 C CA . GLY B 1 24 ? 12.797 13.977 7.129 1 96.5 24 GLY B CA 1
ATOM 1143 C C . GLY B 1 24 ? 12.102 13.758 8.461 1 96.5 24 GLY B C 1
ATOM 1144 O O . GLY B 1 24 ? 12.344 14.5 9.422 1 96.5 24 GLY B O 1
ATOM 1145 N N . ALA B 1 25 ? 11.242 12.82 8.523 1 96.44 25 ALA B N 1
ATOM 1146 C CA . ALA B 1 25 ? 10.523 12.555 9.766 1 96.44 25 ALA B CA 1
ATOM 1147 C C . ALA B 1 25 ? 11.469 12.094 10.867 1 96.44 25 ALA B C 1
ATOM 1149 O O . ALA B 1 25 ? 11.203 12.289 12.055 1 96.44 25 ALA B O 1
ATOM 1150 N N . ASP B 1 26 ? 12.547 11.531 10.484 1 94.44 26 ASP B N 1
ATOM 1151 C CA . ASP B 1 26 ? 13.516 11.008 11.445 1 94.44 26 ASP B CA 1
ATOM 1152 C C . ASP B 1 26 ? 14.445 12.117 11.938 1 94.44 26 ASP B C 1
ATOM 1154 O O . ASP B 1 26 ? 15.312 11.875 12.789 1 94.44 26 ASP B O 1
ATOM 1158 N N . GLY B 1 27 ? 14.352 13.312 11.398 1 93.62 27 GLY B N 1
ATOM 1159 C CA . GLY B 1 27 ? 15.18 14.43 11.812 1 93.62 27 GLY B CA 1
ATOM 1160 C C . GLY B 1 27 ? 16.562 14.406 11.188 1 93.62 27 GLY B C 1
ATOM 1161 O O . GLY B 1 27 ? 17.438 15.188 11.57 1 93.62 27 GLY B O 1
ATOM 1162 N N . SER B 1 28 ? 16.75 13.461 10.266 1 91.75 28 SER B N 1
ATOM 1163 C CA . SER B 1 28 ? 18.078 13.297 9.68 1 91.75 28 SER B CA 1
ATOM 1164 C C . SER B 1 28 ? 18.375 14.406 8.672 1 91.75 28 SER B C 1
ATOM 1166 O O . SER B 1 28 ? 19.531 14.625 8.305 1 91.75 28 SER B O 1
ATOM 1168 N N . MET B 1 29 ? 17.391 15.047 8.203 1 93.44 29 MET B N 1
ATOM 1169 C CA . MET B 1 29 ? 17.516 16.156 7.27 1 93.44 29 MET B CA 1
ATOM 1170 C C . MET B 1 29 ? 16.484 17.25 7.574 1 93.44 29 MET B C 1
ATOM 1172 O O . MET B 1 29 ? 15.477 16.984 8.242 1 93.44 29 MET B O 1
ATOM 1176 N N . LYS B 1 30 ? 16.828 18.375 7.113 1 94.44 30 LYS B N 1
ATOM 1177 C CA . LYS B 1 30 ? 15.844 19.453 7.199 1 94.44 30 LYS B CA 1
ATOM 1178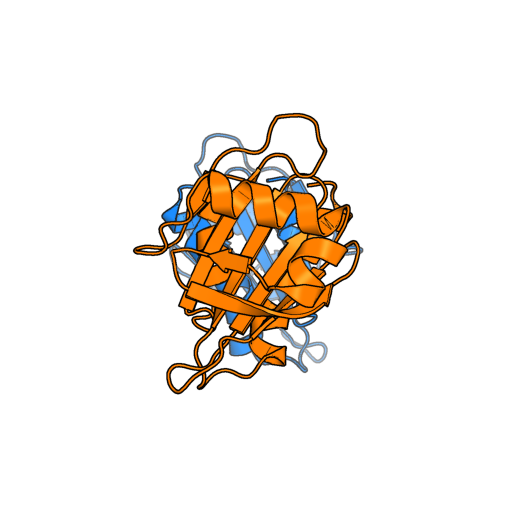 C C . LYS B 1 30 ? 14.633 19.172 6.316 1 94.44 30 LYS B C 1
ATOM 1180 O O . LYS B 1 30 ? 14.781 18.703 5.184 1 94.44 30 LYS B O 1
ATOM 1185 N N . VAL B 1 31 ? 13.508 19.5 6.906 1 96.69 31 VAL B N 1
ATOM 1186 C CA . VAL B 1 31 ? 12.281 19.297 6.148 1 96.69 31 VAL B CA 1
ATOM 1187 C C . VAL B 1 31 ? 12.188 20.328 5.031 1 96.69 31 VAL B C 1
ATOM 1189 O O . VAL B 1 31 ? 12.305 21.531 5.273 1 96.69 31 VAL B O 1
ATOM 1192 N N . GLY B 1 32 ? 12.094 19.844 3.855 1 96.75 32 GLY B N 1
ATOM 1193 C CA . GLY B 1 32 ? 11.805 20.672 2.695 1 96.75 32 GLY B CA 1
ATOM 1194 C C . GLY B 1 32 ? 10.375 20.547 2.211 1 96.75 32 GLY B C 1
ATOM 1195 O O . GLY B 1 32 ? 9.461 20.328 3.012 1 96.75 32 GLY B O 1
ATOM 1196 N N . GLY B 1 33 ? 10.188 20.812 0.957 1 97.06 33 GLY B N 1
ATOM 1197 C CA . GLY B 1 33 ? 8.883 20.547 0.369 1 97.06 33 GLY B CA 1
ATOM 1198 C C . GLY B 1 33 ? 8.602 19.062 0.161 1 97.06 33 GLY B C 1
ATOM 1199 O O . GLY B 1 33 ? 9.461 18.234 0.435 1 97.06 33 GLY B O 1
ATOM 1200 N N . PRO B 1 34 ? 7.398 18.766 -0.327 1 98.31 34 PRO B N 1
ATOM 1201 C CA . PRO B 1 34 ? 7.09 17.359 -0.581 1 98.31 34 PRO B CA 1
ATOM 1202 C C . PRO B 1 34 ? 8.047 16.719 -1.589 1 98.31 34 PRO B C 1
ATOM 1204 O O . PRO B 1 34 ? 8.438 17.359 -2.564 1 98.31 34 PRO B O 1
ATOM 1207 N N . SER B 1 35 ? 8.484 15.547 -1.251 1 97.81 35 SER B N 1
ATOM 1208 C CA . SER B 1 35 ? 9.289 14.789 -2.203 1 97.81 35 SER B CA 1
ATOM 1209 C C . SER B 1 35 ? 8.438 14.266 -3.357 1 97.81 35 SER B C 1
ATOM 1211 O O . SER B 1 35 ? 8.961 13.945 -4.426 1 97.81 35 SER B O 1
ATOM 1213 N N . ALA B 1 36 ? 7.148 14.141 -3.127 1 98.44 36 ALA B N 1
ATOM 1214 C CA . ALA B 1 36 ? 6.164 13.773 -4.145 1 98.44 36 ALA B CA 1
ATOM 1215 C C . ALA B 1 36 ? 4.766 14.227 -3.742 1 98.44 36 ALA B C 1
ATOM 1217 O O . ALA B 1 36 ? 4.457 14.328 -2.553 1 98.44 36 ALA B O 1
ATOM 1218 N N . ALA B 1 37 ? 3.939 14.445 -4.73 1 98.81 37 ALA B N 1
ATOM 1219 C CA . ALA B 1 37 ? 2.551 14.844 -4.512 1 98.81 37 ALA B CA 1
ATOM 1220 C C . ALA B 1 37 ? 1.673 14.445 -5.695 1 98.81 37 ALA B C 1
ATOM 1222 O O . ALA B 1 37 ? 2.162 14.305 -6.816 1 98.81 37 ALA B O 1
ATOM 1223 N N . SER B 1 38 ? 0.425 14.227 -5.398 1 98.75 38 SER B N 1
ATOM 1224 C CA . SER B 1 38 ? -0.516 13.984 -6.488 1 98.75 38 SER B CA 1
ATOM 1225 C C . SER B 1 38 ? -0.714 15.242 -7.336 1 98.75 38 SER B C 1
ATOM 1227 O O . SER B 1 38 ? -0.369 16.344 -6.91 1 98.75 38 SER B O 1
ATOM 1229 N N . ALA B 1 39 ? -1.267 15.016 -8.484 1 97.38 39 ALA B N 1
ATOM 1230 C CA . ALA B 1 39 ? -1.456 16.109 -9.445 1 97.38 39 ALA B CA 1
ATOM 1231 C C . ALA B 1 39 ? -2.289 17.234 -8.844 1 97.38 39 ALA B C 1
ATOM 1233 O O . ALA B 1 39 ? -3.324 16.984 -8.219 1 97.38 39 ALA B O 1
ATOM 1234 N N . GLY B 1 40 ? -1.748 18.5 -8.898 1 97.38 40 GLY B N 1
ATOM 1235 C CA . GLY B 1 40 ? -2.49 19.688 -8.492 1 97.38 40 GLY B CA 1
ATOM 1236 C C . GLY B 1 40 ? -2.34 20 -7.016 1 97.38 40 GLY B C 1
ATOM 1237 O O . GLY B 1 40 ? -2.832 21.031 -6.543 1 97.38 40 GLY B O 1
ATOM 1238 N N . PHE B 1 41 ? -1.766 19.141 -6.316 1 98.62 41 PHE B N 1
ATOM 1239 C CA . PHE B 1 41 ? -1.607 19.328 -4.879 1 98.62 41 PHE B CA 1
ATOM 1240 C C . PHE B 1 41 ? -0.282 20.016 -4.57 1 98.62 41 PHE B C 1
ATOM 1242 O O . PHE B 1 41 ? 0.7 19.359 -4.227 1 98.62 41 PHE B O 1
ATOM 1249 N N . ARG B 1 42 ? -0.232 21.375 -4.625 1 98.44 42 ARG B N 1
ATOM 1250 C CA . ARG B 1 42 ? 0.997 22.156 -4.488 1 98.44 42 ARG B CA 1
ATOM 1251 C C . ARG B 1 42 ? 1.194 22.609 -3.049 1 98.44 42 ARG B C 1
ATOM 1253 O O . ARG B 1 42 ? 0.846 23.734 -2.699 1 98.44 42 ARG B O 1
ATOM 1260 N N . VAL B 1 43 ? 1.88 21.75 -2.287 1 98.81 43 VAL B N 1
ATOM 1261 C CA . VAL B 1 43 ? 2.232 22.062 -0.907 1 98.81 43 VAL B CA 1
ATOM 1262 C C . VAL B 1 43 ? 3.566 22.812 -0.872 1 98.81 43 VAL B C 1
ATOM 1264 O O . VAL B 1 43 ? 4.574 22.312 -1.377 1 98.81 43 VAL B O 1
ATOM 1267 N N . SER B 1 44 ? 3.588 23.953 -0.285 1 98.69 44 SER B N 1
ATOM 1268 C CA . SER B 1 44 ? 4.82 24.734 -0.236 1 98.69 44 SER B CA 1
ATOM 1269 C C . SER B 1 44 ? 5.766 24.203 0.839 1 98.69 44 SER B C 1
ATOM 1271 O O . SER B 1 44 ? 5.348 23.469 1.731 1 98.69 44 SER B O 1
ATOM 1273 N N . THR B 1 45 ? 7.031 24.672 0.696 1 98.44 45 THR B N 1
ATOM 1274 C CA . THR B 1 45 ? 8.016 24.328 1.716 1 98.44 45 THR B CA 1
ATOM 1275 C C . THR B 1 45 ? 7.574 24.828 3.086 1 98.44 45 THR B C 1
ATOM 1277 O O . THR B 1 45 ? 7.695 24.109 4.086 1 98.44 45 THR B O 1
ATOM 1280 N N . GLY B 1 46 ? 7.043 26 3.135 1 98.44 46 GLY B N 1
ATOM 1281 C CA . GLY B 1 46 ? 6.562 26.547 4.395 1 98.44 46 GLY B CA 1
ATOM 1282 C C . GLY B 1 46 ? 5.43 25.75 5.004 1 98.44 46 GLY B C 1
ATOM 1283 O O . GLY B 1 46 ? 5.406 25.516 6.215 1 98.44 46 GLY B O 1
ATOM 1284 N N . GLU B 1 47 ? 4.496 25.328 4.219 1 98.69 47 GLU B N 1
ATOM 1285 C CA . GLU B 1 47 ? 3.383 24.5 4.688 1 98.69 47 GLU B CA 1
ATOM 1286 C C . GLU B 1 47 ? 3.871 23.156 5.195 1 98.69 47 GLU B C 1
ATOM 1288 O O . GLU B 1 47 ? 3.41 22.672 6.234 1 98.69 47 GLU B O 1
ATOM 1293 N N . ALA B 1 48 ? 4.816 22.547 4.469 1 98.62 48 ALA B N 1
ATOM 1294 C CA . ALA B 1 48 ? 5.398 21.266 4.871 1 98.62 48 ALA B CA 1
ATOM 1295 C C . ALA B 1 48 ? 6.109 21.391 6.215 1 98.62 48 ALA B C 1
ATOM 1297 O O . ALA B 1 48 ? 5.941 20.531 7.09 1 98.62 48 ALA B O 1
ATOM 1298 N N . GLN B 1 49 ? 6.824 22.422 6.379 1 98.12 49 GLN B N 1
ATOM 1299 C CA . GLN B 1 49 ? 7.566 22.641 7.617 1 98.12 49 GLN B CA 1
ATOM 1300 C C . GLN B 1 49 ? 6.625 22.875 8.789 1 98.12 49 GLN B C 1
ATOM 1302 O O . GLN B 1 49 ? 6.867 22.391 9.898 1 98.12 49 GLN B O 1
ATOM 1307 N N . THR B 1 50 ? 5.609 23.672 8.516 1 97.81 50 THR B N 1
ATOM 1308 C CA . THR B 1 50 ? 4.625 23.922 9.562 1 97.81 50 THR B CA 1
ATOM 1309 C C . THR B 1 50 ? 3.992 22.609 10.023 1 97.81 50 THR B C 1
ATOM 1311 O O . THR B 1 50 ? 3.877 22.359 11.227 1 97.81 50 THR B O 1
ATOM 1314 N N . LEU B 1 51 ? 3.609 21.75 9.125 1 98.12 51 LEU B N 1
ATOM 1315 C CA . LEU B 1 51 ? 3 20.469 9.461 1 98.12 51 LEU B CA 1
ATOM 1316 C C . LEU B 1 51 ? 3.984 19.578 10.211 1 98.12 51 LEU B C 1
ATOM 1318 O O . LEU B 1 51 ? 3.639 18.984 11.234 1 98.12 51 LEU B O 1
ATOM 1322 N N . ALA B 1 52 ? 5.199 19.484 9.68 1 97.88 52 ALA B N 1
ATOM 1323 C CA . ALA B 1 52 ? 6.215 18.656 10.336 1 97.88 52 ALA B CA 1
ATOM 1324 C C . ALA B 1 52 ? 6.438 19.109 11.773 1 97.88 52 ALA B C 1
ATOM 1326 O O . ALA B 1 52 ? 6.516 18.281 12.68 1 97.88 52 ALA B O 1
ATOM 1327 N N . ASN B 1 53 ? 6.52 20.359 11.992 1 97.06 53 ASN B N 1
ATOM 1328 C CA . ASN B 1 53 ? 6.738 20.906 13.336 1 97.06 53 ASN B CA 1
ATOM 1329 C C . ASN B 1 53 ? 5.559 20.609 14.258 1 97.06 53 ASN B C 1
ATOM 1331 O O . ASN B 1 53 ? 5.734 20.453 15.469 1 97.06 53 ASN B O 1
ATOM 1335 N N . ALA B 1 54 ? 4.379 20.531 13.703 1 97.94 54 ALA B N 1
ATOM 1336 C CA . ALA B 1 54 ? 3.17 20.297 14.492 1 97.94 54 ALA B CA 1
ATOM 1337 C C . ALA B 1 54 ? 3.207 18.922 15.156 1 97.94 54 ALA B C 1
ATOM 1339 O O . ALA B 1 54 ? 2.543 18.703 16.172 1 97.94 54 ALA B O 1
ATOM 1340 N N . PHE B 1 55 ? 3.988 17.938 14.625 1 97.88 55 PHE B N 1
ATOM 1341 C CA . PHE B 1 55 ? 4.125 16.625 15.242 1 97.88 55 PHE B CA 1
ATOM 1342 C C . PHE B 1 55 ? 4.996 16.688 16.484 1 97.88 55 PHE B C 1
ATOM 1344 O O . PHE B 1 55 ? 4.953 15.797 17.344 1 97.88 55 PHE B O 1
ATOM 1351 N N . ARG B 1 56 ? 5.762 17.688 16.578 1 95.44 56 ARG B N 1
ATOM 1352 C CA . ARG B 1 56 ? 6.598 17.891 17.766 1 95.44 56 ARG B CA 1
ATOM 1353 C C . ARG B 1 56 ? 5.895 18.766 18.797 1 95.44 56 ARG B C 1
ATOM 1355 O O . ARG B 1 56 ? 5.973 18.516 20 1 95.44 56 ARG B O 1
ATOM 1362 N N . ASN B 1 57 ? 5.242 19.812 18.344 1 96.12 57 ASN B N 1
ATOM 1363 C CA . ASN B 1 57 ? 4.48 20.766 19.141 1 96.12 57 ASN B CA 1
ATOM 1364 C C . ASN B 1 57 ? 3.244 21.266 18.391 1 96.12 57 ASN B C 1
ATOM 1366 O O . ASN B 1 57 ? 3.346 22.094 17.5 1 96.12 57 ASN B O 1
ATOM 1370 N N . SER B 1 58 ? 2.129 20.75 18.844 1 96.81 58 SER B N 1
ATOM 1371 C CA . SER B 1 58 ? 0.91 21 18.078 1 96.81 58 SER B CA 1
ATOM 1372 C C . SER B 1 58 ? 0.171 22.219 18.594 1 96.81 58 SER B C 1
ATOM 1374 O O . SER B 1 58 ? -0.905 22.562 18.094 1 96.81 58 SER B O 1
ATOM 1376 N N . SER B 1 59 ? 0.642 22.938 19.562 1 95.62 59 SER B N 1
ATOM 1377 C CA . SER B 1 59 ? -0.066 24.047 20.172 1 95.62 59 SER B CA 1
ATOM 1378 C C . SER B 1 59 ? -0.39 25.125 19.141 1 95.62 59 SER B C 1
ATOM 1380 O O . SER B 1 59 ? -1.5 25.672 19.125 1 95.62 59 SER B O 1
ATOM 1382 N N . HIS B 1 60 ? 0.575 25.422 18.312 1 93.38 60 HIS B N 1
ATOM 1383 C CA . HIS B 1 60 ? 0.403 26.5 17.359 1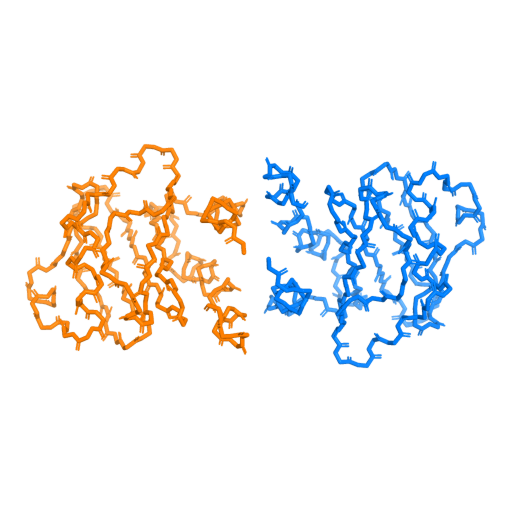 93.38 60 HIS B CA 1
ATOM 1384 C C . HIS B 1 60 ? -0.688 26.172 16.344 1 93.38 60 HIS B C 1
ATOM 1386 O O . HIS B 1 60 ? -1.441 27.047 15.922 1 93.38 60 HIS B O 1
ATOM 1392 N N . VAL B 1 61 ? -0.836 24.859 15.953 1 95.88 61 VAL B N 1
ATOM 1393 C CA . VAL B 1 61 ? -1.821 24.547 14.922 1 95.88 61 VAL B CA 1
ATOM 1394 C C . VAL B 1 61 ? -3.164 24.219 15.578 1 95.88 61 VAL B C 1
ATOM 1396 O O . VAL B 1 61 ? -4.211 24.297 14.93 1 95.88 61 VAL B O 1
ATOM 1399 N N . GLN B 1 62 ? -3.191 23.844 16.812 1 94.69 62 GLN B N 1
ATOM 1400 C CA . GLN B 1 62 ? -4.434 23.547 17.516 1 94.69 62 GLN B CA 1
ATOM 1401 C C . GLN B 1 62 ? -5.293 24.797 17.656 1 94.69 62 GLN B C 1
ATOM 1403 O O . GLN B 1 62 ? -6.523 24.719 17.609 1 94.69 62 GLN B O 1
ATOM 1408 N N . SER B 1 63 ? -4.688 25.922 17.797 1 92.56 63 SER B N 1
ATOM 1409 C CA . SER B 1 63 ? -5.418 27.172 17.984 1 92.56 63 SER B CA 1
ATOM 1410 C C . SER B 1 63 ? -5.758 27.812 16.641 1 92.56 63 SER B C 1
ATOM 1412 O O . SER B 1 63 ? -6.844 28.375 16.469 1 92.56 63 SER B O 1
ATOM 1414 N N . GLY B 1 64 ? -4.895 27.688 15.664 1 94.81 64 GLY B N 1
ATOM 1415 C CA . GLY B 1 64 ? -5.039 28.484 14.453 1 94.81 64 GLY B CA 1
ATOM 1416 C C . GLY B 1 64 ? -5.266 27.641 13.211 1 94.81 64 GLY B C 1
ATOM 1417 O O . GLY B 1 64 ? -5.711 28.141 12.18 1 94.81 64 GLY B O 1
ATOM 1418 N N . GLY B 1 65 ? -4.977 26.359 13.281 1 97.88 65 GLY B N 1
ATOM 1419 C CA . GLY B 1 65 ? -5.031 25.516 12.109 1 97.88 65 GLY B CA 1
ATOM 1420 C C . GLY B 1 65 ? -3.748 25.531 11.297 1 97.88 65 GLY B C 1
ATOM 1421 O O . GLY B 1 65 ? -2.713 26 11.773 1 97.88 65 GLY B O 1
ATOM 1422 N N . PHE B 1 66 ? -3.787 24.984 10.156 1 98.19 66 PHE B N 1
ATOM 1423 C CA . PHE B 1 66 ? -2.676 24.984 9.211 1 98.19 66 PHE B CA 1
ATOM 1424 C C . PHE B 1 66 ? -3.184 24.922 7.777 1 98.19 66 PHE B C 1
ATOM 1426 O O . PHE B 1 66 ? -4.375 24.719 7.543 1 98.19 66 PHE B O 1
ATOM 1433 N N . GLN B 1 67 ? -2.268 25.219 6.918 1 98.19 67 GLN B N 1
ATOM 1434 C CA . GLN B 1 67 ? -2.639 25.234 5.508 1 98.19 67 GLN B CA 1
ATOM 1435 C C . GLN B 1 67 ? -1.841 24.188 4.715 1 98.19 67 GLN B C 1
ATOM 1437 O O . GLN B 1 67 ? -0.651 24 4.969 1 98.19 67 GLN B O 1
ATOM 1442 N N . LEU B 1 68 ? -2.504 23.547 3.795 1 98.56 68 LEU B N 1
ATOM 1443 C CA . LEU B 1 68 ? -1.891 22.719 2.768 1 98.56 68 LEU B CA 1
ATOM 1444 C C . LEU B 1 68 ? -2.414 23.094 1.384 1 98.56 68 LEU B C 1
ATOM 1446 O O . LEU B 1 68 ? -3.621 23.047 1.141 1 98.56 68 LEU B O 1
ATOM 1450 N N . ALA B 1 69 ? -1.493 23.453 0.486 1 98.5 69 ALA B N 1
ATOM 1451 C CA . ALA B 1 69 ? -1.827 23.875 -0.873 1 98.5 69 ALA B CA 1
ATOM 1452 C C . ALA B 1 69 ? -2.85 25 -0.862 1 98.5 69 ALA B C 1
ATOM 1454 O O . ALA B 1 69 ? -3.793 25 -1.657 1 98.5 69 ALA B O 1
ATOM 1455 N N . GLY B 1 70 ? -2.74 25.797 0.154 1 97.88 70 GLY B N 1
ATOM 1456 C CA . GLY B 1 70 ? -3.555 26.984 0.239 1 97.88 70 GLY B CA 1
ATOM 1457 C C . GLY B 1 70 ? -4.891 26.75 0.917 1 97.88 70 GLY B C 1
ATOM 1458 O O . GLY B 1 70 ? -5.672 27.688 1.1 1 97.88 70 GLY B O 1
ATOM 1459 N N . VAL B 1 71 ? -5.242 25.578 1.271 1 98.12 71 VAL B N 1
ATOM 1460 C CA . VAL B 1 71 ? -6.5 25.25 1.94 1 98.12 71 VAL B CA 1
ATOM 1461 C C . VAL B 1 71 ? -6.281 25.203 3.451 1 98.12 71 VAL B C 1
ATOM 1463 O O . VAL B 1 71 ? -5.363 24.531 3.928 1 98.12 71 VAL B O 1
ATOM 1466 N N . HIS B 1 72 ? -7.133 25.891 4.207 1 98.44 72 HIS B N 1
ATOM 1467 C CA . HIS B 1 72 ? -7.02 25.938 5.66 1 98.44 72 HIS B CA 1
ATOM 1468 C C . HIS B 1 72 ? -7.758 24.781 6.316 1 98.44 72 HIS B C 1
ATOM 1470 O O . HIS B 1 72 ? -8.906 24.484 5.961 1 98.44 72 HIS B O 1
ATOM 1476 N N . TYR B 1 73 ? -7.117 24.172 7.27 1 98.5 73 TYR B N 1
ATOM 1477 C CA . TYR B 1 73 ? -7.695 23.078 8.055 1 98.5 73 TYR B CA 1
ATOM 1478 C C . TYR B 1 73 ? -7.656 23.406 9.539 1 98.5 73 TYR B C 1
ATOM 1480 O O . TYR B 1 73 ? -6.641 23.875 10.055 1 98.5 73 TYR B O 1
ATOM 1488 N N . GLU B 1 74 ? -8.781 23.156 10.148 1 98.12 74 GLU B N 1
ATOM 1489 C CA . GLU B 1 74 ? -8.789 23.125 11.609 1 98.12 74 GLU B CA 1
ATOM 1490 C C . GLU B 1 74 ? -8.375 21.766 12.141 1 98.12 74 GLU B C 1
ATOM 1492 O O . GLU B 1 74 ? -8.781 20.734 11.602 1 98.12 74 GLU B O 1
ATOM 1497 N N . VAL B 1 75 ? -7.68 21.766 13.305 1 98.19 75 VAL B N 1
ATOM 1498 C CA . VAL B 1 75 ? -7.203 20.516 13.875 1 98.19 75 VAL B CA 1
ATOM 1499 C C . VAL B 1 75 ? -8.328 19.844 14.664 1 98.19 75 VAL B C 1
ATOM 1501 O O . VAL B 1 75 ? -8.953 20.484 15.516 1 98.19 75 VAL B O 1
ATOM 1504 N N . VAL B 1 76 ? -8.578 18.656 14.312 1 97.25 76 VAL B N 1
ATOM 1505 C CA . VAL B 1 76 ? -9.555 17.844 15.031 1 97.25 76 VAL B CA 1
ATOM 1506 C C . VAL B 1 76 ? -8.852 17 16.094 1 97.25 76 VAL B C 1
ATOM 1508 O O . VAL B 1 76 ? -9.359 16.828 17.203 1 97.25 76 VAL B O 1
ATOM 1511 N N . ARG B 1 77 ? -7.676 16.5 15.766 1 96.94 77 ARG B N 1
ATOM 1512 C CA . ARG B 1 77 ? -6.82 15.703 16.641 1 96.94 77 ARG B CA 1
ATOM 1513 C C . ARG B 1 77 ? -5.355 15.828 16.234 1 96.94 77 ARG B C 1
ATOM 1515 O O . ARG B 1 77 ? -5.035 15.859 15.039 1 96.94 77 ARG B O 1
ATOM 1522 N N . ALA B 1 78 ? -4.484 15.891 17.281 1 97.62 78 ALA B N 1
ATOM 1523 C CA . ALA B 1 78 ? -3.047 15.938 17.031 1 97.62 78 ALA B CA 1
ATOM 1524 C C . ALA B 1 78 ? -2.281 15.18 18.109 1 97.62 78 ALA B C 1
ATOM 1526 O O . ALA B 1 78 ? -2.42 15.477 19.297 1 97.62 78 ALA B O 1
ATOM 1527 N N . ASP B 1 79 ? -1.599 14.211 17.703 1 96.88 79 ASP B N 1
ATOM 1528 C CA . ASP B 1 79 ? -0.676 13.516 18.594 1 96.88 79 ASP B CA 1
ATOM 1529 C C . ASP B 1 79 ? 0.649 13.227 17.891 1 96.88 79 ASP B C 1
ATOM 1531 O O . ASP B 1 79 ? 0.926 13.766 16.828 1 96.88 79 ASP B O 1
ATOM 1535 N N . ALA B 1 80 ? 1.489 12.391 18.484 1 96.94 80 ALA B N 1
ATOM 1536 C CA . ALA B 1 80 ? 2.848 12.195 17.984 1 96.94 80 ALA B CA 1
ATOM 1537 C C . ALA B 1 80 ? 2.846 11.398 16.688 1 96.94 80 ALA B C 1
ATOM 1539 O O . ALA B 1 80 ? 3.834 11.398 15.945 1 96.94 80 ALA B O 1
ATOM 1540 N N . ARG B 1 81 ? 1.757 10.75 16.359 1 97.5 81 ARG B N 1
ATOM 1541 C CA . ARG B 1 81 ? 1.694 9.883 15.195 1 97.5 81 ARG B CA 1
ATOM 1542 C C . ARG B 1 81 ? 0.84 10.508 14.094 1 97.5 81 ARG B C 1
ATOM 1544 O O . ARG B 1 81 ? 1.173 10.414 12.914 1 97.5 81 ARG B O 1
ATOM 1551 N N . SER B 1 82 ? -0.222 11.141 14.539 1 98.25 82 SER B N 1
ATOM 1552 C CA . SER B 1 82 ? -1.218 11.508 13.539 1 98.25 82 SER B CA 1
ATOM 1553 C C . SER B 1 82 ? -1.773 12.906 13.797 1 98.25 82 SER B C 1
ATOM 1555 O O . SER B 1 82 ? -1.945 13.305 14.953 1 98.25 82 SER B O 1
ATOM 1557 N N . ILE B 1 83 ? -2.086 13.609 12.758 1 98.44 83 ILE B N 1
ATOM 1558 C CA . ILE B 1 83 ? -2.826 14.867 12.789 1 98.44 83 ILE B CA 1
ATOM 1559 C C . ILE B 1 83 ? -4.027 14.781 11.844 1 98.44 83 ILE B C 1
ATOM 1561 O O . ILE B 1 83 ? -3.873 14.461 10.664 1 98.44 83 ILE B O 1
ATOM 1565 N N . TYR B 1 84 ? -5.188 14.992 12.398 1 98.44 84 TYR B N 1
ATOM 1566 C CA . TYR B 1 84 ? -6.434 15.055 11.648 1 98.44 84 TYR B CA 1
ATOM 1567 C C . TYR B 1 84 ? -6.961 16.484 11.586 1 98.44 84 TYR B C 1
ATOM 1569 O O . TYR B 1 84 ? -6.91 17.219 12.578 1 98.44 84 TYR B O 1
ATOM 1577 N N . GLY B 1 85 ? -7.395 16.859 10.414 1 98.38 85 GLY B N 1
ATOM 1578 C CA . GLY B 1 85 ? -7.957 18.188 10.242 1 98.38 85 GLY B CA 1
ATOM 1579 C C . GLY B 1 85 ? -9.227 18.188 9.414 1 98.38 85 GLY B C 1
ATOM 1580 O O . GLY B 1 85 ? -9.453 17.281 8.602 1 98.38 85 GLY B O 1
ATOM 1581 N N . LYS B 1 86 ? -9.984 19.172 9.602 1 98.12 86 LYS B N 1
ATOM 1582 C CA . LYS B 1 86 ? -11.211 19.391 8.836 1 98.12 86 LYS B CA 1
ATOM 1583 C C . LYS B 1 86 ? -11.195 20.734 8.117 1 98.12 86 LYS B C 1
ATOM 1585 O O . LYS B 1 86 ? -10.711 21.734 8.664 1 98.12 86 LYS B O 1
ATOM 1590 N N . GLN B 1 87 ? -11.656 20.719 6.906 1 97.88 87 GLN B N 1
ATOM 1591 C CA . GLN B 1 87 ? -11.828 21.953 6.152 1 97.88 87 GLN B CA 1
ATOM 1592 C C . GLN B 1 87 ? -13.164 22.625 6.48 1 97.88 87 GLN B C 1
ATOM 1594 O O . GLN B 1 87 ? -14.219 22.016 6.332 1 97.88 87 GLN B O 1
ATOM 1599 N N . ARG B 1 88 ? -13.047 23.797 6.855 1 92.06 88 ARG B N 1
ATOM 1600 C CA . ARG B 1 88 ? -14.266 24.531 7.172 1 92.06 88 ARG B CA 1
ATOM 1601 C C . ARG B 1 88 ? -14.906 25.094 5.91 1 92.06 88 ARG B C 1
ATOM 1603 O O . ARG B 1 88 ? -14.25 25.234 4.879 1 92.06 88 ARG B O 1
ATOM 1610 N N . GLY B 1 89 ? -16.156 25.391 6 1 92.25 89 GLY B N 1
ATOM 1611 C CA . GLY B 1 89 ? -16.859 26.016 4.891 1 92.25 89 GLY B CA 1
ATOM 1612 C C . GLY B 1 89 ? -17.609 25.016 4.023 1 92.25 89 GLY B C 1
ATOM 1613 O O . GLY B 1 89 ? -17.656 23.828 4.336 1 92.25 89 GLY B O 1
ATOM 1614 N N . PRO B 1 90 ? -18.172 25.453 2.955 1 94.25 90 PRO B N 1
ATOM 1615 C CA . PRO B 1 90 ? -19.047 24.609 2.129 1 94.25 90 PRO B CA 1
ATOM 1616 C C . PRO B 1 90 ? -18.266 23.547 1.363 1 94.25 90 PRO B C 1
ATOM 1618 O O . PRO B 1 90 ? -18.844 22.5 1.021 1 94.25 90 PRO B O 1
ATOM 1621 N N . GLU B 1 91 ? -16.984 23.797 1.077 1 94.31 91 GLU B N 1
ATOM 1622 C CA . GLU B 1 91 ? -16.188 22.781 0.382 1 94.31 91 GLU B CA 1
ATOM 1623 C C . GLU B 1 91 ? -16.094 21.5 1.199 1 94.31 91 GLU B C 1
ATOM 1625 O O . GLU B 1 91 ? -16.25 20.391 0.662 1 94.31 91 GLU B O 1
ATOM 1630 N N . GLY B 1 92 ? -15.906 21.688 2.588 1 97.19 92 GLY B N 1
ATOM 1631 C CA . GLY B 1 92 ? -15.852 20.547 3.486 1 97.19 92 GLY B CA 1
ATOM 1632 C C . GLY B 1 92 ? -14.672 19.625 3.213 1 97.19 92 GLY B C 1
ATOM 1633 O O . GLY B 1 92 ? -13.711 20.016 2.549 1 97.19 92 GLY B O 1
ATOM 1634 N N . GLY B 1 93 ? -14.711 18.406 3.8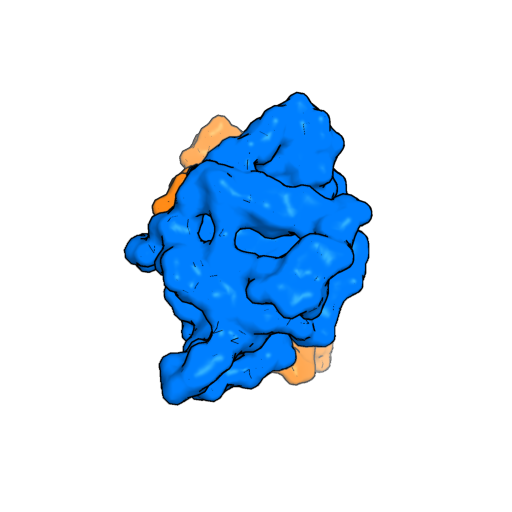59 1 98.19 93 GLY B N 1
ATOM 1635 C CA . GLY B 1 93 ? -13.633 17.453 3.709 1 98.19 93 GLY B CA 1
ATOM 1636 C C . GLY B 1 93 ? -12.617 17.516 4.832 1 98.19 93 GLY B C 1
ATOM 1637 O O . GLY B 1 93 ? -12.922 18 5.926 1 98.19 93 GLY B O 1
ATOM 1638 N N . GLY B 1 94 ? -11.516 16.938 4.555 1 98.69 94 GLY B N 1
ATOM 1639 C CA . GLY B 1 94 ? -10.523 16.891 5.621 1 98.69 94 GLY B CA 1
ATOM 1640 C C . GLY B 1 94 ? -9.164 16.406 5.152 1 98.69 94 GLY B C 1
ATOM 1641 O O . GLY B 1 94 ? -8.914 16.297 3.949 1 98.69 94 GLY B O 1
ATOM 1642 N N . VAL B 1 95 ? -8.273 16.266 6.148 1 98.81 95 VAL B N 1
ATOM 1643 C CA . VAL B 1 95 ? -6.895 15.859 5.898 1 98.81 95 VAL B CA 1
ATOM 1644 C C . VAL B 1 95 ? -6.414 14.945 7.031 1 98.81 95 VAL B C 1
ATOM 1646 O O . VAL B 1 95 ? -6.828 15.109 8.18 1 98.81 95 VAL B O 1
ATOM 1649 N N . ILE B 1 96 ? -5.621 13.969 6.656 1 98.81 96 ILE B N 1
ATOM 1650 C CA . ILE B 1 96 ? -4.918 13.102 7.594 1 98.81 96 ILE B CA 1
ATOM 1651 C C . ILE B 1 96 ? -3.422 13.117 7.289 1 98.81 96 ILE B C 1
ATOM 1653 O O . ILE B 1 96 ? -3.018 12.938 6.137 1 98.81 96 ILE B O 1
ATOM 1657 N N . ALA B 1 97 ? -2.664 13.367 8.281 1 98.88 97 ALA B N 1
ATOM 1658 C CA . ALA B 1 97 ? -1.212 13.234 8.195 1 98.88 97 ALA B CA 1
ATOM 1659 C C . ALA B 1 97 ? -0.692 12.227 9.219 1 98.88 97 ALA B C 1
ATOM 1661 O O . ALA B 1 97 ? -1.088 12.266 10.383 1 98.88 97 ALA B O 1
ATOM 1662 N N . VAL B 1 98 ? 0.117 11.344 8.781 1 98.88 98 VAL B N 1
ATOM 1663 C CA . VAL B 1 98 ? 0.69 10.344 9.68 1 98.88 98 VAL B CA 1
ATOM 1664 C C . VAL B 1 98 ? 2.213 10.375 9.586 1 98.88 98 VAL B C 1
ATOM 1666 O O . VAL B 1 98 ? 2.773 10.383 8.484 1 98.88 98 VAL B O 1
ATOM 1669 N N . LYS B 1 99 ? 2.816 10.477 10.695 1 98.69 99 LYS B N 1
ATOM 1670 C CA . LYS B 1 99 ? 4.273 10.414 10.781 1 98.69 99 LYS B CA 1
ATOM 1671 C C . LYS B 1 99 ? 4.754 8.969 10.867 1 98.69 99 LYS B C 1
ATOM 1673 O O . LYS B 1 99 ? 4.309 8.211 11.727 1 98.69 99 LYS B O 1
ATOM 1678 N N . THR B 1 100 ? 5.625 8.586 9.961 1 98.12 100 THR B N 1
ATOM 1679 C CA . THR B 1 100 ? 6.352 7.324 10.062 1 98.12 100 THR B CA 1
ATOM 1680 C C . THR B 1 100 ? 7.781 7.559 10.547 1 98.12 100 THR B C 1
ATOM 1682 O O . THR B 1 100 ? 8.109 8.648 11.031 1 98.12 100 THR B O 1
ATOM 1685 N N . ASP B 1 101 ? 8.648 6.559 10.438 1 97 101 ASP B N 1
ATOM 1686 C CA . ASP B 1 101 ? 10.023 6.727 10.898 1 97 101 ASP B CA 1
ATOM 1687 C C . ASP B 1 101 ? 10.797 7.668 9.984 1 97 101 ASP B C 1
ATOM 1689 O O . ASP B 1 101 ? 11.68 8.398 10.438 1 97 101 ASP B O 1
ATOM 1693 N N . LYS B 1 102 ? 10.398 7.695 8.719 1 96.31 102 LYS B N 1
ATOM 1694 C CA . LYS B 1 102 ? 11.25 8.43 7.793 1 96.31 102 LYS B CA 1
ATOM 1695 C C . LYS B 1 102 ? 10.469 9.539 7.09 1 96.31 102 LYS B C 1
ATOM 1697 O O . LYS B 1 102 ? 11.055 10.523 6.637 1 96.31 102 LYS B O 1
ATOM 1702 N N . VAL B 1 103 ? 9.188 9.312 6.941 1 97.62 103 VAL B N 1
ATOM 1703 C CA . VAL B 1 103 ? 8.445 10.266 6.121 1 97.62 103 VAL B CA 1
ATOM 1704 C C . VAL B 1 103 ? 7.152 10.656 6.828 1 97.62 103 VAL B C 1
ATOM 1706 O O . VAL B 1 103 ? 6.738 10.008 7.789 1 97.62 103 VAL B O 1
ATOM 1709 N N . PHE B 1 104 ? 6.539 11.758 6.391 1 98.62 104 PHE B N 1
ATOM 1710 C CA . PHE B 1 104 ? 5.156 12.133 6.656 1 98.62 104 PHE B CA 1
ATOM 1711 C C . PHE B 1 104 ? 4.266 11.805 5.465 1 98.62 104 PHE B C 1
ATOM 1713 O O . PHE B 1 104 ? 4.555 12.203 4.336 1 98.62 104 PHE B O 1
ATOM 1720 N N . LEU B 1 105 ? 3.229 11.031 5.734 1 98.88 105 LEU B N 1
ATOM 1721 C CA . LEU B 1 105 ? 2.213 10.742 4.727 1 98.88 105 LEU B CA 1
ATOM 1722 C C . LEU B 1 105 ? 1.004 11.656 4.895 1 98.88 105 LEU B C 1
ATOM 1724 O O . LEU B 1 105 ? 0.487 11.812 6.004 1 98.88 105 LEU B O 1
ATOM 1728 N N . ILE B 1 106 ? 0.557 12.258 3.771 1 98.94 106 ILE B N 1
ATOM 1729 C CA . ILE B 1 106 ? -0.559 13.195 3.824 1 98.94 106 ILE B CA 1
ATOM 1730 C C . ILE B 1 106 ? -1.634 12.773 2.824 1 98.94 106 ILE B C 1
ATOM 1732 O O . ILE B 1 106 ? -1.329 12.461 1.672 1 98.94 106 ILE B O 1
ATOM 1736 N N . GLY B 1 107 ? -2.857 12.742 3.252 1 98.88 107 GLY B N 1
ATOM 1737 C CA . GLY B 1 107 ? -4.012 12.547 2.389 1 98.88 107 GLY B CA 1
ATOM 1738 C C . GLY B 1 107 ? -5.152 13.5 2.701 1 98.88 107 GLY B C 1
ATOM 1739 O O . GLY B 1 107 ? -5.484 13.719 3.869 1 98.88 107 GLY B O 1
ATOM 1740 N N . THR B 1 108 ? -5.688 14.102 1.646 1 98.88 108 THR B N 1
ATOM 1741 C CA . THR B 1 108 ? -6.91 14.883 1.808 1 98.88 108 THR B CA 1
ATOM 1742 C C . THR B 1 108 ? -8.102 14.148 1.21 1 98.88 108 THR B C 1
ATOM 1744 O O . THR B 1 108 ? -7.938 13.242 0.395 1 98.88 108 THR B O 1
ATOM 1747 N N . TYR B 1 109 ? -9.32 14.523 1.616 1 98.81 109 TYR B N 1
ATOM 1748 C CA . TYR B 1 109 ? -10.531 13.898 1.101 1 98.81 109 TYR B CA 1
ATOM 1749 C C . TYR B 1 109 ? -11.68 14.898 1.049 1 98.81 109 TYR B C 1
ATOM 1751 O O . TYR B 1 109 ? -11.688 15.883 1.788 1 98.81 109 TYR B O 1
ATOM 1759 N N . ASP B 1 110 ? -12.57 14.641 0.201 1 98.19 110 ASP B N 1
ATOM 1760 C CA . ASP B 1 110 ? -13.688 15.562 -0.012 1 98.19 110 ASP B CA 1
ATOM 1761 C C . ASP B 1 110 ? -14.828 15.273 0.956 1 98.19 110 ASP B C 1
ATOM 1763 O O . ASP B 1 110 ? -14.812 14.266 1.664 1 98.19 110 ASP B O 1
ATOM 1767 N N . LYS B 1 111 ? -15.766 16.109 0.943 1 97.19 111 LYS B N 1
ATOM 1768 C CA . LYS B 1 111 ? -16.859 16.094 1.918 1 97.19 111 LYS B CA 1
ATOM 1769 C C . LYS B 1 111 ? -17.719 14.836 1.746 1 97.19 111 LYS B C 1
ATOM 1771 O O . LYS B 1 111 ? -18.469 14.469 2.65 1 97.19 111 LYS B O 1
ATOM 1776 N N . SER B 1 112 ? -17.625 14.211 0.613 1 96.94 112 SER B N 1
ATOM 1777 C CA . SER B 1 112 ? -18.438 13.031 0.355 1 96.94 112 SER B CA 1
ATOM 1778 C C . SER B 1 112 ? -17.828 11.789 0.999 1 96.94 112 SER B C 1
ATOM 1780 O O . SER B 1 112 ? -18.484 10.75 1.117 1 96.94 112 SER B O 1
ATOM 1782 N N . GLU B 1 113 ? -16.531 11.875 1.391 1 97.69 113 GLU B N 1
ATOM 1783 C CA . GLU B 1 113 ? -15.844 10.734 1.996 1 97.69 113 GLU B CA 1
ATOM 1784 C C . GLU B 1 113 ? -15.938 10.781 3.518 1 97.69 113 GLU B C 1
ATOM 1786 O O . GLU B 1 113 ? -15.875 11.852 4.121 1 97.69 113 GLU B O 1
ATOM 1791 N N . GLN B 1 114 ? -16.062 9.602 4.059 1 96.56 114 GLN B N 1
ATOM 1792 C CA . GLN B 1 114 ? -16.031 9.508 5.516 1 96.56 114 GLN B CA 1
ATOM 1793 C C . GLN B 1 114 ? -14.594 9.617 6.035 1 96.56 114 GLN B C 1
ATOM 1795 O O . GLN B 1 114 ? -13.688 8.992 5.492 1 96.56 114 GLN B O 1
ATOM 1800 N N . HIS B 1 115 ? -14.477 10.336 7.109 1 95.5 115 HIS B N 1
ATOM 1801 C CA . HIS B 1 115 ? -13.172 10.523 7.73 1 95.5 115 HIS B CA 1
ATOM 1802 C C . HIS B 1 115 ? -12.5 9.18 8.023 1 95.5 115 HIS B C 1
ATOM 1804 O O . HIS B 1 115 ? -11.312 9.008 7.746 1 95.5 115 HIS B O 1
ATOM 1810 N N . GLU B 1 116 ? -13.273 8.289 8.539 1 96.25 116 GLU B N 1
ATOM 1811 C CA . GLU B 1 116 ? -12.719 7.004 8.945 1 96.25 116 GLU B CA 1
ATOM 1812 C C . GLU B 1 116 ? -12.172 6.234 7.75 1 96.25 116 GLU B C 1
ATOM 1814 O O . GLU B 1 116 ? -11.125 5.582 7.848 1 96.25 116 GLU B O 1
ATOM 1819 N N . THR B 1 117 ? -12.852 6.258 6.602 1 97.44 117 THR B N 1
ATOM 1820 C CA . THR B 1 117 ? -12.414 5.578 5.387 1 97.44 117 THR B CA 1
ATOM 1821 C C . THR B 1 117 ? -11.109 6.18 4.867 1 97.44 117 THR B C 1
ATOM 1823 O O . THR B 1 117 ? -10.18 5.449 4.523 1 97.44 117 THR B O 1
ATOM 1826 N N . ALA B 1 118 ? -11.039 7.512 4.902 1 98.25 118 ALA B N 1
ATOM 1827 C CA . ALA B 1 118 ? -9.828 8.195 4.449 1 98.25 118 ALA B CA 1
ATOM 1828 C C . ALA B 1 118 ? -8.648 7.898 5.371 1 98.25 118 ALA B C 1
ATOM 1830 O O . ALA B 1 118 ? -7.539 7.637 4.902 1 98.25 118 ALA B O 1
ATOM 1831 N N . ALA B 1 119 ? -8.938 7.914 6.656 1 97.75 119 ALA B N 1
ATOM 1832 C CA . ALA B 1 119 ? -7.891 7.629 7.637 1 97.75 119 ALA B CA 1
ATOM 1833 C C . ALA B 1 119 ? -7.34 6.219 7.457 1 97.75 119 ALA B C 1
ATOM 1835 O O . ALA B 1 119 ? -6.129 6 7.551 1 97.75 119 ALA B O 1
ATOM 1836 N N . SER B 1 120 ? -8.203 5.305 7.133 1 97.06 120 SER B N 1
ATOM 1837 C CA . SER B 1 120 ? -7.797 3.912 6.98 1 97.06 120 SER B CA 1
ATOM 1838 C C . SER B 1 120 ? -6.84 3.744 5.805 1 97.06 120 SER B C 1
ATOM 1840 O O . SER B 1 120 ? -5.914 2.93 5.863 1 97.06 120 SER B O 1
ATOM 1842 N N . VAL B 1 121 ? -7.016 4.488 4.773 1 97.81 121 VAL B N 1
ATOM 1843 C CA . VAL B 1 121 ? -6.141 4.414 3.609 1 97.81 121 VAL B CA 1
ATOM 1844 C C . VAL B 1 121 ? -4.727 4.84 3.996 1 97.81 121 VAL B C 1
ATOM 1846 O O . VAL B 1 121 ? -3.76 4.125 3.719 1 97.81 121 VAL B O 1
ATOM 1849 N N . VAL B 1 122 ? -4.57 5.926 4.719 1 98.69 122 VAL B N 1
ATOM 1850 C CA . VAL B 1 122 ? -3.26 6.469 5.059 1 98.69 122 VAL B CA 1
ATOM 1851 C C . VAL B 1 122 ? -2.598 5.59 6.117 1 98.69 122 VAL B C 1
ATOM 1853 O O . VAL B 1 122 ? -1.41 5.27 6.012 1 98.69 122 VAL B O 1
ATOM 1856 N N . GLU B 1 123 ? -3.373 5.102 7.039 1 97.31 123 GLU B N 1
ATOM 1857 C CA . GLU B 1 123 ? -2.848 4.289 8.133 1 97.31 123 GLU B CA 1
ATOM 1858 C C . GLU B 1 123 ? -2.426 2.908 7.641 1 97.31 123 GLU B C 1
ATOM 1860 O O . GLU B 1 123 ? -1.47 2.326 8.156 1 97.31 123 GLU B O 1
ATOM 1865 N N . SER B 1 124 ? -3.141 2.428 6.668 1 96.5 124 SER B N 1
ATOM 1866 C CA . SER B 1 124 ? -2.816 1.106 6.141 1 96.5 124 SER B CA 1
ATOM 1867 C C . SER B 1 124 ? -1.45 1.104 5.461 1 96.5 124 SER B C 1
ATOM 1869 O O . SER B 1 124 ? -0.782 0.069 5.402 1 96.5 124 SER B O 1
ATOM 1871 N N . LEU B 1 125 ? -1.03 2.234 4.996 1 98 125 LEU B N 1
ATOM 1872 C CA . LEU B 1 125 ? 0.318 2.35 4.453 1 98 125 LEU B CA 1
ATOM 1873 C C . LEU B 1 125 ? 1.317 2.713 5.547 1 98 125 LEU B C 1
ATOM 1875 O O . LEU B 1 125 ? 2.428 2.178 5.578 1 98 125 LEU B O 1
ATOM 1879 N N . ALA B 1 126 ? 0.892 3.492 6.457 1 98.44 126 ALA B N 1
ATOM 1880 C CA . ALA B 1 126 ? 1.79 4 7.488 1 98.44 126 ALA B CA 1
ATOM 1881 C C . ALA B 1 126 ? 2.227 2.885 8.43 1 98.44 126 ALA B C 1
ATOM 1883 O O . ALA B 1 126 ? 3.396 2.811 8.82 1 98.44 126 ALA B O 1
ATOM 1884 N N . ASP B 1 127 ? 1.33 2.006 8.766 1 97.25 127 ASP B N 1
ATOM 1885 C CA . ASP B 1 127 ? 1.577 1.008 9.805 1 97.25 127 ASP B CA 1
ATOM 1886 C C . ASP B 1 127 ? 2.723 0.079 9.414 1 97.25 127 ASP B C 1
ATOM 1888 O O . ASP B 1 127 ? 3.686 -0.081 10.164 1 97.25 127 ASP B O 1
ATOM 1892 N N . PRO B 1 128 ? 2.668 -0.433 8.219 1 96.81 128 PRO B N 1
ATOM 1893 C CA . PRO B 1 128 ? 3.787 -1.285 7.809 1 96.81 128 PRO B CA 1
ATOM 1894 C C . PRO B 1 128 ? 5.109 -0.526 7.73 1 96.81 128 PRO B C 1
ATOM 1896 O O . PRO B 1 128 ? 6.168 -1.094 8.008 1 96.81 128 PRO B O 1
ATOM 1899 N N . LEU B 1 129 ? 5.086 0.665 7.344 1 96.94 129 LEU B N 1
ATOM 1900 C CA . LEU B 1 129 ? 6.305 1.459 7.25 1 96.94 129 LEU B CA 1
ATOM 1901 C C . LEU B 1 129 ? 6.91 1.692 8.633 1 96.94 129 LEU B C 1
ATOM 1903 O O . LEU B 1 129 ? 8.125 1.599 8.805 1 96.94 129 LEU B O 1
ATOM 1907 N N . ILE B 1 130 ? 6.035 1.981 9.539 1 96.56 130 ILE B N 1
ATOM 1908 C CA . ILE B 1 130 ? 6.496 2.164 10.906 1 96.56 130 ILE B CA 1
ATOM 1909 C C . ILE B 1 130 ? 7.098 0.862 11.43 1 96.56 130 ILE B C 1
ATOM 1911 O O . ILE B 1 130 ? 8.188 0.861 12.008 1 96.56 130 ILE B O 1
ATOM 1915 N N . SER B 1 131 ? 6.426 -0.244 11.188 1 94.44 131 SER B N 1
ATOM 1916 C CA . SER B 1 131 ? 6.871 -1.549 11.664 1 94.44 131 SER B CA 1
ATOM 1917 C C . SER B 1 131 ? 8.234 -1.916 11.078 1 94.44 131 SER B C 1
ATOM 1919 O O . SER B 1 131 ? 9.031 -2.586 11.727 1 94.44 131 SER B O 1
ATOM 1921 N N . GLN B 1 132 ? 8.547 -1.411 9.898 1 93 132 GLN B N 1
ATOM 1922 C CA . GLN B 1 132 ? 9.781 -1.784 9.211 1 93 132 GLN B CA 1
ATOM 1923 C C . GLN B 1 132 ? 10.836 -0.696 9.352 1 93 132 GLN B C 1
ATOM 1925 O O . GLN B 1 132 ? 11.93 -0.806 8.781 1 93 132 GLN B O 1
ATOM 1930 N N . GLY B 1 133 ? 10.461 0.356 10.055 1 92.62 133 GLY B N 1
ATOM 1931 C CA . GLY B 1 133 ? 11.414 1.438 10.273 1 92.62 133 GLY B CA 1
ATOM 1932 C C . GLY B 1 133 ? 11.633 2.289 9.039 1 92.62 133 GLY B C 1
ATOM 1933 O O . GLY B 1 133 ? 12.75 2.766 8.797 1 92.62 133 GLY B O 1
ATOM 1934 N N . GLU B 1 134 ? 10.602 2.365 8.32 1 84.5 134 GLU B N 1
ATOM 1935 C CA . GLU B 1 134 ? 10.648 3.172 7.102 1 84.5 134 GLU B CA 1
ATOM 1936 C C . GLU B 1 134 ? 9.898 4.488 7.285 1 84.5 134 GLU B C 1
ATOM 1938 O O . GLU B 1 134 ? 8.984 4.578 8.109 1 84.5 134 GLU B O 1
#

Organism: Acanthamoeba castellanii (strain ATCC 30010 / Neff) (NCBI:txid1257118)

Secondary structure (DSSP, 8-state):
--HHHHHHHHHTTS--SEEEEEE-TTSSS---S-SEE-TT----HHHHHHHHHHTT--HHHHHH-EEETTEEEEEEEE-SSEEEEEE-SSS--EEEEEE-SSEEEEEEE-TTS-HHHHHHHHHHHHHHHHHTT-/--HHHHHHHHHTTS--SEEEEEE-TTSSS---S-SEE-TT----HHHHHHHHHHTT--HHHHHH-EEETTEEEEEEEE-SSEEEEEE-SSS--EEEEEE-SSEEEEEEE-TTS-HHHHHHHHHHHHHHHHHTT-

pLDDT: mean 96.96, std 2.59, range [78.69, 98.94]

Sequence (268 aa):
MSGQTYVDILMEPGVLAHAAVIQGADGSMKVGGPSAASAGFRVSTGEAQTLANAFRNSSHVQSG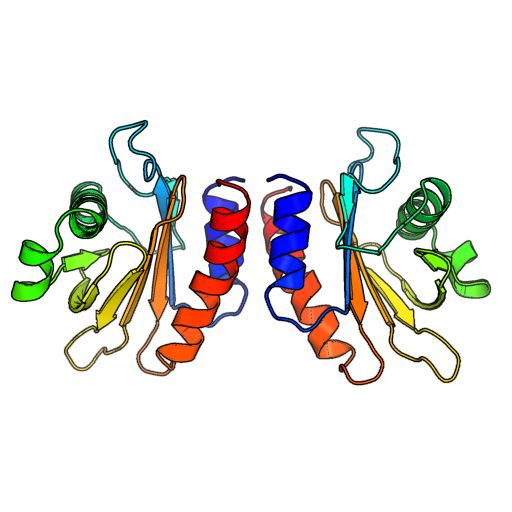GFQLAGVHYEVVRADARSIYGKQRGPEGGGVIAVKTDKVFLIGTYDKSEQHETAASVVESLADPLISQGEMSGQTYVDILMEPGVLAHAAVIQGADGSMKVGGPSAASAGFRVSTGEAQTLANAFRNSSHVQSGGFQLAGVHYEVVRADARSIYGKQRGPEGGGVIAVKTDKVFLIGTYDKSEQHETAASVVESLADPLISQGE

Radius of gyration: 20.37 Å; Cα contacts (8 Å, |Δi|>4): 616; chains: 2; bounding box: 38×58×40 Å

InterPro domains:
  IPR005455 Profilin, eukaryotic type [PR00392] (18-27)
  IPR005455 Profilin, eukaryotic type [PR00392] (41-61)
  IPR005455 Profilin, eukaryotic type [PR00392] (65-79)
  IPR005455 Profilin, eukaryotic type [PR00392] (116-133)
  IPR005455 Profilin, eukaryotic type [PTHR11604] (1-133)
  IPR005455 Profilin, eukaryotic type [SM00392] (1-134)
  IPR005455 Profilin, eukaryotic type [cd00148] (4-133)
  IPR036140 Profilin superfamily [SSF55770] (4-133)
  IPR048278 Profilin [PF00235] (1-133)

Nearest PDB structures (foldseek):
  1prq-assembly1_A  TM=9.402E-01  e=8.568E-14  Acanthamoeba castellanii
  1acf-assembly1_A  TM=9.352E-01  e=1.100E-13  Acanthamoeba castellanii
  1f2k-assembly2_B  TM=9.355E-01  e=1.247E-13  Acanthamoeba castellanii
  4x1m-assembly1_A  TM=8.216E-01  e=2.463E-07  Homo sapiens
  4qwo-assembly2_B  TM=8.094E-01  e=7.729E-05  Monkeypox virus Zaire-96-I-16

Solvent-accessible surface area (backbone atoms only — not comparable to full-atom values): 13585 Å² total; per-residue (Å²): 101,54,41,55,45,54,28,37,43,56,44,57,83,64,60,39,73,37,29,32,24,31,54,33,53,61,63,83,43,79,60,47,40,55,71,19,52,34,93,90,54,62,49,43,43,66,36,40,38,54,54,58,47,34,48,80,53,42,66,69,32,61,77,72,23,50,47,57,53,82,44,60,25,42,54,75,44,77,49,76,46,38,38,33,28,34,28,72,66,90,74,37,26,34,38,39,35,37,53,32,44,37,31,34,43,37,36,28,30,47,55,90,52,55,67,68,61,47,45,47,53,55,45,46,55,41,51,30,30,41,76,69,66,53,102,54,43,54,42,54,28,38,44,56,44,57,82,64,62,38,72,37,30,31,23,31,56,34,52,62,62,83,42,80,59,47,40,54,71,19,52,35,92,89,52,63,49,43,42,67,37,41,37,53,55,59,47,33,46,77,51,42,66,69,34,60,77,71,23,49,46,56,53,84,44,61,26,40,54,76,43,76,47,77,47,38,38,33,28,35,27,70,70,91,74,37,26,32,37,39,35,38,54,32,42,37,31,35,44,36,38,29,30,45,57,87,50,55,67,68,62,48,46,47,54,54,46,45,56,40,51,30,31,42,76,68,64,54

Foldseek 3Di:
DQQVVLQCLLPVVVFFPKKFKWWCLQVPDDTADTSDMPPPFDFHRVQRNVVSVCLVPVVVCQVPAGDTSRFGWHWPDHYNFKTKTWGDDPFIWIKIWGRALTMIMITTGTRVHDPVVSNCSRCVVRVVRNVVND/DQQVVLQCLLPVVVFFPKKFKWWCLQVPDDTADTSDMPPPFDFHRVQRNVVSVCLVPVVVCQVPAGDTSRFGWHWPDHYNFKTKTWGDDPFIWIKIWGRALTMIMITTGTRVHDPVVSNCSRCVVRVVRNVVND